Protein AF-A0A087U0T1-F1 (afdb_monomer_lite)

Radius of gyration: 22.51 Å; chains: 1; bounding box: 64×37×63 Å

InterPro domains:
  IPR026791 Dedicator of cytokinesis [PTHR45653] (2-305)
  IPR056372 Dedicator of cytokinesis, TPR repeats region [PF23554] (2-305)

pLDDT: mean 95.6, std 3.66, range [62.47, 98.75]

Structure (mmCIF, N/CA/C/O backbone):
data_AF-A0A087U0T1-F1
#
_entry.id   AF-A0A087U0T1-F1
#
loop_
_atom_site.group_PDB
_atom_site.id
_atom_site.type_symbol
_atom_site.label_atom_id
_atom_site.label_alt_id
_atom_site.label_comp_id
_atom_site.label_asym_id
_atom_site.label_entity_id
_atom_site.label_seq_id
_atom_site.pdbx_PDB_ins_code
_atom_site.Cartn_x
_atom_site.Cartn_y
_atom_site.Cartn_z
_atom_site.occupancy
_atom_site.B_iso_or_equiv
_atom_site.auth_seq_id
_atom_site.auth_comp_id
_atom_site.auth_asym_id
_atom_site.auth_atom_id
_atom_site.pdbx_PDB_model_num
ATOM 1 N N . MET A 1 1 ? -30.220 -13.286 27.457 1.00 75.94 1 MET A N 1
ATOM 2 C CA . MET A 1 1 ? -30.453 -12.078 28.286 1.00 75.94 1 MET A CA 1
ATOM 3 C C . MET A 1 1 ? -29.172 -11.260 28.409 1.00 75.94 1 MET A C 1
ATOM 5 O O . MET A 1 1 ? -29.189 -10.125 27.967 1.00 75.94 1 MET A O 1
ATOM 9 N N . PHE A 1 2 ? -28.065 -11.843 28.894 1.00 86.56 2 PHE A N 1
ATOM 10 C CA . PHE A 1 2 ? -26.773 -11.149 29.022 1.00 86.56 2 PHE A CA 1
ATOM 11 C C . PHE A 1 2 ? -26.236 -10.562 27.704 1.00 86.56 2 PHE A C 1
ATOM 13 O O . PHE A 1 2 ? -25.964 -9.370 27.644 1.00 86.56 2 PHE A O 1
ATOM 20 N N . GLU A 1 3 ? -26.163 -11.360 26.636 1.00 86.81 3 GLU A N 1
ATOM 21 C CA . GLU A 1 3 ? -25.673 -10.913 25.319 1.00 86.81 3 GLU A CA 1
ATOM 22 C C . GLU A 1 3 ? -26.476 -9.727 24.755 1.00 86.81 3 GLU A C 1
ATOM 24 O O . GLU A 1 3 ? -25.904 -8.749 24.283 1.00 86.81 3 GLU A O 1
ATOM 29 N N . LEU A 1 4 ? -27.807 -9.758 24.890 1.00 89.88 4 LEU A N 1
ATOM 30 C CA . LEU A 1 4 ? -28.679 -8.657 24.471 1.00 89.88 4 LEU A CA 1
ATOM 31 C C . LEU A 1 4 ? -28.419 -7.382 25.287 1.00 89.88 4 LEU A C 1
ATOM 33 O O . LEU A 1 4 ? -28.361 -6.293 24.721 1.00 89.88 4 LEU A O 1
ATOM 37 N N . SER A 1 5 ? -28.245 -7.507 26.605 1.00 92.81 5 SER A N 1
ATOM 38 C CA . SER A 1 5 ? -27.901 -6.372 27.469 1.00 92.81 5 SER A CA 1
ATOM 39 C C . SER A 1 5 ? -26.519 -5.803 27.140 1.00 92.81 5 SER A C 1
ATOM 41 O O . SER A 1 5 ? -26.356 -4.585 27.108 1.00 92.81 5 SER A O 1
ATOM 43 N N . LEU A 1 6 ? -25.541 -6.661 26.834 1.00 93.31 6 LEU A N 1
ATOM 44 C CA . LEU A 1 6 ? -24.214 -6.241 26.388 1.00 93.31 6 LEU A CA 1
ATOM 45 C C . LEU A 1 6 ? -24.297 -5.496 25.052 1.00 93.31 6 LEU A C 1
ATOM 47 O O . LEU A 1 6 ? -23.757 -4.400 24.935 1.00 93.31 6 LEU A O 1
ATOM 51 N N . LYS A 1 7 ? -25.051 -6.019 24.080 1.00 93.50 7 LYS A N 1
ATOM 52 C CA . LYS A 1 7 ? -25.313 -5.343 22.802 1.00 93.50 7 LYS A CA 1
ATOM 53 C C . LYS A 1 7 ? -25.912 -3.946 23.000 1.00 93.50 7 LYS A C 1
ATOM 55 O O . LYS A 1 7 ? -25.447 -2.977 22.407 1.00 93.50 7 LYS A O 1
ATOM 60 N N . GLN A 1 8 ? -26.922 -3.820 23.861 1.00 94.75 8 GLN A N 1
ATOM 61 C CA . GLN A 1 8 ? -27.557 -2.533 24.176 1.00 94.75 8 GLN A CA 1
ATOM 62 C C . GLN A 1 8 ? -26.587 -1.544 24.837 1.00 94.75 8 GLN A C 1
ATOM 64 O O . GLN A 1 8 ? -26.601 -0.354 24.514 1.00 94.75 8 GLN A O 1
ATOM 69 N N . LEU A 1 9 ? -25.723 -2.030 25.731 1.00 95.25 9 LEU A N 1
ATOM 70 C CA . LEU A 1 9 ? -24.662 -1.228 26.337 1.00 95.25 9 LEU A CA 1
ATOM 71 C C . LEU A 1 9 ? -23.672 -0.733 25.275 1.00 95.25 9 LEU A C 1
ATOM 73 O O . LEU A 1 9 ? -23.369 0.456 25.230 1.00 95.25 9 LEU A O 1
ATOM 77 N N . LEU A 1 10 ? -23.213 -1.621 24.393 1.00 96.31 10 LEU A N 1
ATOM 78 C CA . LEU A 1 10 ? -22.288 -1.290 23.312 1.00 96.31 10 LEU A CA 1
ATOM 79 C C . LEU A 1 10 ? -22.862 -0.240 22.349 1.00 96.31 10 LEU A C 1
ATOM 81 O O . LEU A 1 10 ? -22.167 0.716 22.001 1.00 96.31 10 LEU A O 1
ATOM 85 N N . HIS A 1 11 ? -24.139 -0.350 21.977 1.00 96.25 11 HIS A N 1
ATOM 86 C CA . HIS A 1 11 ? -24.805 0.677 21.170 1.00 96.25 11 HIS A CA 1
ATOM 87 C C . HIS A 1 11 ? -24.954 2.006 21.918 1.00 96.25 11 HIS A C 1
ATOM 89 O O . HIS A 1 11 ? -24.800 3.066 21.318 1.00 96.25 11 HIS A O 1
ATOM 95 N N . SER A 1 12 ? -25.194 1.974 23.230 1.00 96.56 12 SER A N 1
ATOM 96 C CA . SER A 1 12 ? -25.293 3.187 24.051 1.00 96.56 12 SER A CA 1
ATOM 97 C C . SER A 1 12 ? -23.941 3.906 24.168 1.00 96.56 12 SER A C 1
ATOM 99 O O . SER A 1 12 ? -23.877 5.129 24.051 1.00 96.56 12 SER A O 1
ATOM 101 N N . ILE A 1 13 ? -22.844 3.154 24.323 1.00 95.94 13 ILE A N 1
ATOM 102 C CA . ILE A 1 13 ? -21.470 3.683 24.267 1.00 95.94 13 ILE A CA 1
ATOM 103 C C . ILE A 1 13 ? -21.192 4.285 22.884 1.00 95.94 13 ILE A C 1
ATOM 105 O O . ILE A 1 13 ? -20.678 5.395 22.783 1.00 95.94 13 ILE A O 1
ATOM 109 N N . THR A 1 14 ? -21.581 3.582 21.822 1.00 96.56 14 THR A N 1
ATOM 110 C CA . THR A 1 14 ? -21.408 4.028 20.433 1.00 96.56 14 THR A CA 1
ATOM 111 C C . THR A 1 14 ? -22.180 5.317 20.138 1.00 96.56 14 THR A C 1
ATOM 113 O O . THR A 1 14 ? -21.649 6.214 19.485 1.00 96.56 14 THR A O 1
ATOM 116 N N . ALA A 1 15 ? -23.400 5.455 20.663 1.00 96.62 15 ALA A N 1
ATOM 117 C CA . ALA A 1 15 ? -24.193 6.677 20.557 1.00 96.62 15 ALA A CA 1
ATOM 118 C C . ALA A 1 15 ? -23.557 7.845 21.328 1.00 96.62 15 ALA A C 1
ATOM 120 O O . ALA A 1 15 ? -23.554 8.973 20.843 1.00 96.62 15 ALA A O 1
ATOM 121 N N . MET A 1 16 ? -22.954 7.578 22.492 1.00 96.62 16 MET A N 1
ATOM 122 C CA . MET A 1 16 ? -22.236 8.591 23.276 1.00 96.62 16 MET A CA 1
ATOM 123 C C . MET A 1 16 ? -21.041 9.188 22.512 1.00 96.62 16 MET A C 1
ATOM 125 O O . MET A 1 16 ? -20.711 10.362 22.702 1.00 96.62 16 MET A O 1
ATOM 129 N N . MET A 1 17 ? -20.433 8.435 21.591 1.00 97.31 17 MET A N 1
ATOM 130 C CA . MET A 1 17 ? -19.332 8.944 20.767 1.00 97.31 17 MET A CA 1
ATOM 131 C C . MET A 1 17 ? -19.743 10.078 19.818 1.00 97.31 17 MET A C 1
ATOM 133 O O . MET A 1 17 ? -18.864 10.834 19.425 1.00 97.31 17 MET A O 1
ATOM 137 N N . LEU A 1 18 ? -21.036 10.234 19.496 1.00 95.88 18 LEU A N 1
ATOM 138 C CA . LEU A 1 18 ? -21.540 11.291 18.602 1.00 95.88 18 LEU A CA 1
ATOM 139 C C . LEU A 1 18 ? -21.529 12.688 19.231 1.00 95.88 18 LEU A C 1
ATOM 141 O O . LEU A 1 18 ? -21.579 13.682 18.509 1.00 95.88 18 LEU A O 1
ATOM 145 N N . TYR A 1 19 ? -21.513 12.782 20.563 1.00 93.88 19 TYR A N 1
ATOM 146 C CA . TYR A 1 19 ? -21.600 14.074 21.236 1.00 93.88 19 TYR A CA 1
ATOM 147 C C . TYR A 1 19 ? -20.333 14.911 21.024 1.00 93.88 19 TYR A C 1
ATOM 149 O O . TYR A 1 19 ? -19.206 14.429 21.137 1.00 93.88 19 TYR A O 1
ATOM 157 N N . ASP A 1 20 ? -20.523 16.201 20.773 1.00 92.50 20 ASP A N 1
ATOM 158 C CA . ASP A 1 20 ? -19.469 17.203 20.603 1.00 92.50 20 ASP A CA 1
ATOM 159 C C . ASP A 1 20 ? -19.239 18.049 21.868 1.00 92.50 20 ASP A C 1
ATOM 161 O O . ASP A 1 20 ? -18.308 18.852 21.926 1.00 92.50 20 ASP A O 1
ATOM 165 N N . THR A 1 21 ? -20.034 17.828 22.917 1.00 91.88 21 THR A N 1
ATOM 166 C CA . THR A 1 21 ? -19.983 18.593 24.167 1.00 91.88 21 THR A CA 1
ATOM 167 C C . THR A 1 21 ? -18.721 18.295 24.981 1.00 91.88 21 THR A C 1
ATOM 169 O O . THR A 1 21 ? -18.276 17.150 25.083 1.00 91.88 21 THR A O 1
ATOM 172 N N . ASP A 1 22 ? -18.154 19.292 25.662 1.00 90.75 22 ASP A N 1
ATOM 173 C CA . ASP A 1 22 ? -16.956 19.097 26.502 1.00 90.75 22 ASP A CA 1
ATOM 174 C C . ASP A 1 22 ? -17.181 18.125 27.668 1.00 90.75 22 ASP A C 1
ATOM 176 O O . ASP A 1 22 ? -16.264 17.412 28.077 1.00 90.75 22 ASP A O 1
ATOM 180 N N . SER A 1 23 ? -18.424 18.011 28.147 1.00 92.62 23 SER A N 1
ATOM 181 C CA . SER A 1 23 ? -18.813 17.060 29.194 1.00 92.62 23 SER A CA 1
ATOM 182 C C . SER A 1 23 ? -18.545 15.598 28.824 1.00 92.62 23 SER A C 1
ATOM 184 O O . SER A 1 23 ? -18.339 14.771 29.712 1.00 92.62 23 SER A O 1
ATOM 186 N N . THR A 1 24 ? -18.522 15.269 27.529 1.00 93.44 24 THR A N 1
ATOM 187 C CA . THR A 1 24 ? -18.302 13.899 27.042 1.00 93.44 24 THR A CA 1
ATOM 188 C C . THR A 1 24 ? -16.839 13.622 26.688 1.00 93.44 24 THR A C 1
ATOM 190 O O . THR A 1 24 ? -16.461 12.464 26.528 1.00 93.44 24 THR A O 1
ATOM 193 N N . LEU A 1 25 ? -15.976 14.645 26.637 1.00 95.06 25 LEU A N 1
ATOM 194 C CA . LEU A 1 25 ? -14.604 14.526 26.126 1.00 95.06 25 LEU A CA 1
ATOM 195 C C . LEU A 1 25 ? -13.774 13.484 26.888 1.00 95.06 25 LEU A C 1
ATOM 197 O O . LEU A 1 25 ? -13.119 12.633 26.283 1.00 95.06 25 LEU A O 1
ATOM 201 N N . LEU A 1 26 ? -13.824 13.526 28.224 1.00 96.31 26 LEU A N 1
ATOM 202 C CA . LEU A 1 26 ? -13.058 12.616 29.079 1.00 96.31 26 LEU A CA 1
ATOM 203 C C . LEU A 1 26 ? -13.538 11.167 28.953 1.00 96.31 26 LEU A C 1
ATOM 205 O O . LEU A 1 26 ? -12.714 10.256 28.874 1.00 96.31 26 LEU A O 1
ATOM 209 N N . VAL A 1 27 ? -14.856 10.946 28.907 1.00 95.88 27 VAL A N 1
ATOM 210 C CA . VAL A 1 27 ? -15.426 9.594 28.813 1.00 95.88 27 VAL A CA 1
ATOM 211 C C . VAL A 1 27 ? -15.255 9.000 27.412 1.00 95.88 27 VAL A C 1
ATOM 213 O O . VAL A 1 27 ? -14.930 7.821 27.302 1.00 95.88 27 VAL A O 1
ATOM 216 N N . GLN A 1 28 ? -15.350 9.808 26.351 1.00 97.75 28 GLN A N 1
ATOM 217 C CA . GLN A 1 28 ? -15.020 9.400 24.980 1.00 97.75 28 GLN A CA 1
ATOM 218 C C . GLN A 1 28 ? -13.544 9.004 24.865 1.00 97.75 28 GLN A C 1
ATOM 220 O O . GLN A 1 28 ? -13.220 7.937 24.344 1.00 97.75 28 GLN A O 1
ATOM 225 N N . GLY A 1 29 ? -12.640 9.828 25.410 1.00 97.62 29 GLY A N 1
ATOM 226 C CA . GLY A 1 29 ? -11.209 9.529 25.439 1.00 97.62 29 GLY A CA 1
ATOM 227 C C . GLY A 1 29 ? -10.886 8.256 26.228 1.00 97.62 29 GLY A C 1
ATOM 228 O O . GLY A 1 29 ? -10.088 7.436 25.774 1.00 97.62 29 GLY A O 1
ATOM 229 N N . ALA A 1 30 ? -11.532 8.053 27.380 1.00 97.25 30 ALA A N 1
ATOM 230 C CA . ALA A 1 30 ? -11.392 6.831 28.169 1.00 97.25 30 ALA A CA 1
ATOM 231 C C . ALA A 1 30 ? -11.933 5.603 27.422 1.00 97.25 30 ALA A C 1
ATOM 233 O O . ALA A 1 30 ? -11.282 4.561 27.422 1.00 97.25 30 ALA A O 1
ATOM 234 N N . CYS A 1 31 ? -13.077 5.731 26.747 1.00 97.81 31 CYS A N 1
ATOM 235 C CA . CYS A 1 31 ? -13.646 4.665 25.931 1.00 97.81 31 CYS A CA 1
ATOM 236 C C . CYS A 1 31 ? -12.666 4.230 24.834 1.00 97.81 31 CYS A C 1
ATOM 238 O O . CYS A 1 31 ? -12.278 3.065 24.801 1.00 97.81 31 CYS A O 1
ATOM 240 N N . LEU A 1 32 ? -12.174 5.168 24.018 1.00 98.00 32 LEU A N 1
ATOM 241 C CA . LEU A 1 32 ? -11.199 4.879 22.957 1.00 98.00 32 LEU A CA 1
ATOM 242 C C . LEU A 1 32 ? -9.919 4.236 23.500 1.00 98.00 32 LEU A C 1
ATOM 244 O O . LEU A 1 32 ? -9.369 3.333 22.879 1.00 98.00 32 LEU A O 1
ATOM 248 N N . LYS A 1 33 ? -9.449 4.683 24.668 1.00 97.56 33 LYS A N 1
ATOM 249 C CA . LYS A 1 33 ? -8.230 4.155 25.279 1.00 97.56 33 LYS A CA 1
ATOM 250 C C . LYS A 1 33 ? -8.407 2.740 25.826 1.00 97.56 33 LYS A C 1
ATOM 252 O O . LYS A 1 33 ? -7.497 1.938 25.687 1.00 97.56 33 LYS A O 1
ATOM 257 N N . TYR A 1 34 ? -9.512 2.442 26.505 1.00 97.12 34 TYR A N 1
ATOM 258 C CA . TYR A 1 34 ? -9.630 1.205 27.286 1.00 97.12 34 TYR A CA 1
ATOM 259 C C . TYR A 1 34 ? -10.454 0.113 26.604 1.00 97.12 34 TYR A C 1
ATOM 261 O O . TYR A 1 34 ? -10.244 -1.061 26.899 1.00 97.12 34 TYR A O 1
ATOM 269 N N . PHE A 1 35 ? -11.343 0.460 25.669 1.00 96.38 35 PHE A N 1
ATOM 270 C CA . PHE A 1 35 ? -12.186 -0.524 24.989 1.00 96.38 35 PHE A CA 1
ATOM 271 C C . PHE A 1 35 ? -11.388 -1.631 24.277 1.00 96.38 35 PHE A C 1
ATOM 273 O O . PHE A 1 35 ? -11.753 -2.797 24.446 1.00 96.38 35 PHE A O 1
ATOM 280 N N . PRO A 1 36 ? -10.282 -1.347 23.550 1.00 97.00 36 PRO A N 1
ATOM 281 C CA . PRO A 1 36 ? -9.521 -2.399 22.872 1.00 97.00 36 PRO A CA 1
ATOM 282 C C . PRO A 1 36 ? -9.029 -3.517 23.804 1.00 97.00 36 PRO A C 1
ATOM 284 O O . PRO A 1 36 ? -8.952 -4.675 23.396 1.00 97.00 36 PRO A O 1
ATOM 287 N N . TYR A 1 37 ? -8.755 -3.196 25.071 1.00 96.69 37 TYR A N 1
ATOM 288 C CA . TYR A 1 37 ? -8.270 -4.151 26.070 1.00 96.69 37 TYR A CA 1
ATOM 289 C C . TYR A 1 37 ? -9.368 -5.082 26.597 1.00 96.69 37 TYR A C 1
ATOM 291 O O . TYR A 1 37 ? -9.048 -6.156 27.092 1.00 96.69 37 TYR A O 1
ATOM 299 N N . ALA A 1 38 ? -10.643 -4.710 26.449 1.00 96.38 38 ALA A N 1
ATOM 300 C CA . ALA A 1 38 ? -11.785 -5.547 26.820 1.00 96.38 38 ALA A CA 1
ATOM 301 C C . ALA A 1 38 ? -12.190 -6.539 25.712 1.00 96.38 38 ALA A C 1
ATOM 303 O O . ALA A 1 38 ? -12.987 -7.442 25.953 1.00 96.38 38 ALA A O 1
ATOM 304 N N . ILE A 1 39 ? -11.656 -6.394 24.492 1.00 97.31 39 ILE A N 1
ATOM 305 C CA . ILE A 1 39 ? -12.021 -7.229 23.335 1.00 97.31 39 ILE A CA 1
ATOM 306 C C . ILE A 1 39 ? -11.878 -8.735 23.606 1.00 97.31 39 ILE A C 1
ATOM 308 O O . ILE A 1 39 ? -12.805 -9.461 23.248 1.00 97.31 39 ILE A O 1
ATOM 312 N N . PRO A 1 40 ? -10.783 -9.243 24.212 1.00 96.50 40 PRO A N 1
ATOM 313 C CA . PRO A 1 40 ? -10.652 -10.676 24.477 1.00 96.50 40 PRO A CA 1
ATOM 314 C C . PRO A 1 40 ? -11.784 -11.225 25.352 1.00 96.50 40 PRO A C 1
ATOM 316 O O . PRO A 1 40 ? -12.312 -12.297 25.063 1.00 96.50 40 PRO A O 1
ATOM 319 N N . ASP A 1 41 ? -12.192 -10.466 26.371 1.00 95.25 41 ASP A N 1
ATOM 320 C CA . ASP A 1 41 ? -13.272 -10.854 27.276 1.00 95.25 41 ASP A CA 1
ATOM 321 C C . ASP A 1 41 ? -14.631 -10.772 26.578 1.00 95.25 41 ASP A C 1
ATOM 323 O O . ASP A 1 41 ? -15.439 -11.692 26.686 1.00 95.25 41 ASP A O 1
ATOM 327 N N . VAL A 1 42 ? -14.877 -9.718 25.793 1.00 95.56 42 VAL A N 1
ATOM 328 C CA . VAL A 1 42 ? -16.122 -9.572 25.020 1.00 95.56 42 VAL A CA 1
ATOM 329 C C . VAL A 1 42 ? -16.270 -10.707 24.004 1.00 95.56 42 VAL A C 1
ATOM 331 O O . VAL A 1 42 ? -17.348 -11.281 23.885 1.00 95.56 42 VAL A O 1
ATOM 334 N N . LEU A 1 43 ? -15.185 -11.105 23.336 1.00 95.75 43 LEU A N 1
ATOM 335 C CA . LEU A 1 43 ? -15.180 -12.215 22.376 1.00 95.75 43 LEU A CA 1
ATOM 336 C C . LEU A 1 43 ? -15.494 -13.583 22.994 1.00 95.75 43 LEU A C 1
ATOM 338 O O . LEU A 1 43 ? -15.833 -14.509 22.263 1.00 95.75 43 LEU A O 1
ATOM 342 N N . SER A 1 44 ? -15.403 -13.732 24.319 1.00 94.31 44 SER A N 1
ATOM 343 C CA . SER A 1 44 ? -15.801 -14.978 24.988 1.00 94.31 44 SER A CA 1
ATOM 344 C C . SER A 1 44 ? -17.321 -15.194 25.009 1.00 94.31 44 SER A C 1
ATOM 346 O O . SER A 1 44 ? -17.783 -16.314 25.226 1.00 94.31 44 SER A O 1
ATOM 348 N N . VAL A 1 45 ? -18.097 -14.129 24.784 1.00 94.06 45 VAL A N 1
ATOM 349 C CA . VAL A 1 45 ? -19.557 -14.086 24.981 1.00 94.06 45 VAL A CA 1
ATOM 350 C C . VAL A 1 45 ? -20.304 -13.323 23.882 1.00 94.06 45 VAL A C 1
ATOM 352 O O . VAL A 1 45 ? -21.519 -13.165 23.981 1.00 94.06 45 VAL A O 1
ATOM 355 N N . PHE A 1 46 ? -19.602 -12.821 22.864 1.00 93.88 46 PHE A N 1
ATOM 356 C CA . PHE A 1 46 ? -20.161 -11.972 21.815 1.00 93.88 46 PHE A CA 1
ATOM 357 C C . PHE A 1 46 ? -19.508 -12.265 20.462 1.00 93.88 46 PHE A C 1
ATOM 359 O O . PHE A 1 46 ? -18.301 -12.505 20.384 1.00 93.88 46 PHE A O 1
ATOM 366 N N . ASP A 1 47 ? -20.295 -12.215 19.387 1.00 96.00 47 ASP A N 1
ATOM 367 C CA . ASP A 1 47 ? -19.802 -12.479 18.037 1.00 96.00 47 ASP A CA 1
ATOM 368 C C . ASP A 1 47 ? -18.794 -11.413 17.572 1.00 96.00 47 ASP A C 1
ATOM 370 O O . ASP A 1 47 ? -19.033 -10.204 17.639 1.00 96.00 47 ASP A O 1
ATOM 374 N N . GLY A 1 48 ? -17.644 -11.861 17.062 1.00 97.31 48 GLY A N 1
ATOM 375 C CA . GLY A 1 48 ? -16.566 -10.963 16.647 1.00 97.31 48 GLY A CA 1
ATOM 376 C C . GLY A 1 48 ? -16.914 -10.108 15.428 1.00 97.31 48 GLY A C 1
ATOM 377 O O . GLY A 1 48 ? -16.460 -8.963 15.327 1.00 97.31 48 GLY A O 1
ATOM 378 N N . LYS A 1 49 ? -17.741 -10.624 14.513 1.00 97.69 49 LYS A N 1
ATOM 379 C CA . LYS A 1 49 ? -18.167 -9.887 13.320 1.00 97.69 49 LYS A CA 1
ATOM 380 C C . LYS A 1 49 ? -19.120 -8.763 13.716 1.00 97.69 49 LYS A C 1
ATOM 382 O O . LYS A 1 49 ? -18.965 -7.631 13.260 1.00 97.69 49 LYS A O 1
ATOM 387 N N . GLU A 1 50 ? -20.074 -9.046 14.593 1.00 97.44 50 GLU A N 1
ATOM 388 C CA . GLU A 1 50 ? -20.976 -8.043 15.149 1.00 97.44 50 GLU A CA 1
ATOM 389 C C . GLU A 1 50 ? -20.217 -6.986 15.962 1.00 97.44 50 GLU A C 1
ATOM 391 O O . GLU A 1 50 ? -20.399 -5.791 15.727 1.00 97.44 50 GLU A O 1
ATOM 396 N N . LEU A 1 51 ? -19.283 -7.406 16.824 1.00 98.12 51 LEU A N 1
ATOM 397 C CA . LEU A 1 51 ? -18.415 -6.486 17.564 1.00 98.12 51 LEU A CA 1
ATOM 398 C C . LEU A 1 51 ? -17.604 -5.581 16.630 1.00 98.12 51 LEU A C 1
ATOM 400 O O . LEU A 1 51 ? -17.455 -4.392 16.900 1.00 98.12 51 LEU A O 1
ATOM 404 N N . SER A 1 52 ? -17.102 -6.124 15.519 1.00 98.56 52 SER A N 1
ATOM 405 C CA . SER A 1 52 ? -16.359 -5.349 14.522 1.00 98.56 52 SER A CA 1
ATOM 406 C C . SER A 1 52 ? -17.224 -4.253 13.895 1.00 98.56 52 SER A C 1
ATOM 408 O O . SER A 1 52 ? -16.741 -3.138 13.730 1.00 98.56 52 SER A O 1
ATOM 410 N N . ASN A 1 53 ? -18.504 -4.523 13.605 1.00 98.44 53 ASN A N 1
ATOM 411 C CA . ASN A 1 53 ? -19.426 -3.497 13.098 1.00 98.44 53 ASN A CA 1
ATOM 412 C C . ASN A 1 53 ? -19.666 -2.390 14.133 1.00 98.44 53 ASN A C 1
ATOM 414 O O . ASN A 1 53 ? -19.562 -1.210 13.808 1.00 98.44 53 ASN A O 1
ATOM 418 N N . ILE A 1 54 ? -19.897 -2.764 15.394 1.00 98.06 54 ILE A N 1
ATOM 419 C CA . ILE A 1 54 ? -20.061 -1.804 16.496 1.00 98.06 54 ILE A CA 1
ATOM 420 C C . ILE A 1 54 ? -18.805 -0.935 16.650 1.00 98.06 54 ILE A C 1
ATOM 422 O O . ILE A 1 54 ? -18.905 0.275 16.812 1.00 98.06 54 ILE A O 1
ATOM 426 N N . LEU A 1 55 ? -17.611 -1.527 16.576 1.00 98.31 55 LEU A N 1
ATOM 427 C CA . LEU A 1 55 ? -16.343 -0.797 16.667 1.00 98.31 55 LEU A CA 1
ATOM 428 C C . LEU A 1 55 ? -16.135 0.182 15.506 1.00 98.31 55 LEU A C 1
ATOM 430 O O . LEU A 1 55 ? -15.603 1.274 15.718 1.00 98.31 55 LEU A O 1
ATOM 434 N N . VAL A 1 56 ? -16.562 -0.186 14.295 1.00 98.56 56 VAL A N 1
ATOM 435 C CA . VAL A 1 56 ? -16.558 0.722 13.141 1.00 98.56 56 VAL A CA 1
ATOM 436 C C . VAL A 1 56 ? -17.453 1.929 13.410 1.00 98.56 56 VAL A C 1
ATOM 438 O O . VAL A 1 56 ? -17.007 3.058 13.199 1.00 98.56 56 VAL A O 1
ATOM 441 N N . GLU A 1 57 ? -18.668 1.716 13.917 1.00 98.06 57 GLU A N 1
ATOM 442 C CA . GLU A 1 57 ? -19.588 2.800 14.285 1.00 98.06 57 GLU A CA 1
ATOM 443 C C . GLU A 1 57 ? -19.016 3.664 15.414 1.00 98.06 57 GLU A C 1
ATOM 445 O O . GLU A 1 57 ? -18.971 4.884 15.292 1.00 98.06 57 GLU A O 1
ATOM 450 N N . LEU A 1 58 ? -18.495 3.048 16.478 1.00 98.06 58 LEU A N 1
ATOM 451 C CA . LEU A 1 58 ? -17.904 3.731 17.631 1.00 98.06 58 LEU A CA 1
ATOM 452 C C . LEU A 1 58 ? -16.790 4.693 17.204 1.00 98.06 58 LEU A C 1
ATOM 454 O O . LEU A 1 58 ? -16.772 5.847 17.632 1.00 98.06 58 LEU A O 1
ATOM 458 N N . ILE A 1 59 ? -15.876 4.237 16.342 1.00 97.94 59 ILE A N 1
ATOM 459 C CA . ILE A 1 59 ? -14.757 5.053 15.851 1.00 97.94 59 ILE A CA 1
ATOM 460 C C . ILE A 1 59 ? -15.233 6.126 14.869 1.00 97.94 59 ILE A C 1
ATOM 462 O O . ILE A 1 59 ? -14.749 7.259 14.918 1.00 97.94 59 ILE A O 1
ATOM 466 N N . SER A 1 60 ? -16.170 5.786 13.984 1.00 96.56 60 SER A N 1
ATOM 467 C CA . SER A 1 60 ? -16.676 6.705 12.956 1.00 96.56 60 SER A CA 1
ATOM 468 C C . SER A 1 60 ? -17.576 7.801 13.529 1.00 96.56 60 SER A C 1
ATOM 470 O O . SER A 1 60 ? -17.649 8.883 12.954 1.00 96.56 60 SER A O 1
ATOM 472 N N . ASN A 1 61 ? -18.218 7.544 14.669 1.00 97.00 61 ASN A N 1
ATOM 473 C CA . ASN A 1 61 ? -19.088 8.494 15.355 1.00 97.00 61 ASN A CA 1
ATOM 474 C C . ASN A 1 61 ? -18.328 9.618 16.062 1.00 97.00 61 ASN A C 1
ATOM 476 O O . ASN A 1 61 ? -18.937 10.638 16.369 1.00 97.00 61 ASN A O 1
ATOM 480 N N . VAL A 1 62 ? -17.023 9.462 16.312 1.00 96.38 62 VAL A N 1
ATOM 481 C CA . VAL A 1 62 ? -16.211 10.532 16.902 1.00 96.38 62 VAL A CA 1
ATOM 482 C C . VAL A 1 62 ? -16.207 11.740 15.954 1.00 96.38 62 VAL A C 1
ATOM 484 O O . VAL A 1 62 ? -15.753 11.596 14.813 1.00 96.38 62 VAL A O 1
ATOM 487 N N . PRO A 1 63 ? -16.652 12.933 16.402 1.00 94.31 63 PRO A N 1
ATOM 488 C CA . PRO A 1 63 ? -16.700 14.123 15.566 1.00 94.31 63 PRO A CA 1
ATOM 489 C C . PRO A 1 63 ? -15.362 14.437 14.893 1.00 94.31 63 PRO A C 1
ATOM 491 O O . PRO A 1 63 ? -14.279 14.168 15.421 1.00 94.31 63 PRO A O 1
ATOM 494 N N . LYS A 1 64 ? -15.435 15.040 13.707 1.00 90.62 64 LYS A N 1
ATOM 495 C CA . LYS A 1 64 ? -14.250 15.423 12.937 1.00 90.62 64 LYS A CA 1
ATOM 496 C C . LYS A 1 64 ? -13.338 16.338 13.765 1.00 90.62 64 LYS A C 1
ATOM 498 O O . LYS A 1 64 ? -13.817 17.217 14.471 1.00 90.62 64 LYS A O 1
ATOM 503 N N . ASP A 1 65 ? -12.030 16.104 13.667 1.00 89.94 65 ASP A N 1
ATOM 504 C CA . ASP A 1 65 ? -10.969 16.844 14.367 1.00 89.94 65 ASP A CA 1
ATOM 505 C C . ASP A 1 65 ? -11.032 16.761 15.916 1.00 89.94 65 ASP A C 1
ATOM 507 O O . ASP A 1 65 ? -10.208 17.355 16.612 1.00 89.94 65 ASP A O 1
ATOM 511 N N . ARG A 1 66 ? -11.948 15.955 16.478 1.00 94.38 66 ARG A N 1
ATOM 512 C CA . ARG A 1 66 ? -12.043 15.663 17.912 1.00 94.38 66 ARG A CA 1
ATOM 513 C C . ARG A 1 66 ? -11.324 14.359 18.236 1.00 94.38 66 ARG A C 1
ATOM 515 O O . ARG A 1 66 ? -11.518 13.346 17.569 1.00 94.38 66 ARG A O 1
ATOM 522 N N . LEU A 1 67 ? -10.514 14.375 19.298 1.00 96.12 67 LEU A N 1
ATOM 523 C CA . LEU A 1 67 ? -9.811 13.190 19.812 1.00 96.12 67 LEU A CA 1
ATOM 524 C C . LEU A 1 67 ? -9.004 12.438 18.733 1.00 96.12 67 LEU A C 1
ATOM 526 O O . LEU A 1 67 ? -8.837 11.224 18.831 1.00 96.12 67 LEU A O 1
ATOM 530 N N . THR A 1 68 ? -8.493 13.138 17.709 1.00 96.38 68 THR A N 1
ATOM 531 C CA . THR A 1 68 ? -7.812 12.529 16.551 1.00 96.38 68 THR A CA 1
ATOM 532 C C . THR A 1 68 ? -6.726 11.549 16.987 1.00 96.38 68 THR A C 1
ATOM 534 O O . THR A 1 68 ? -6.735 10.391 16.572 1.00 96.38 68 THR A O 1
ATOM 537 N N . LYS A 1 69 ? -5.850 11.966 17.907 1.00 96.56 69 LYS A N 1
ATOM 538 C CA . LYS A 1 69 ? -4.777 11.116 18.428 1.00 96.56 69 LYS A CA 1
ATOM 539 C C . LYS A 1 69 ? -5.306 9.888 19.172 1.00 96.56 69 LYS A C 1
ATOM 541 O O . LYS A 1 69 ? -4.877 8.776 18.888 1.00 96.56 69 LYS A O 1
ATOM 546 N N . GLN A 1 70 ? -6.260 10.057 20.089 1.00 97.62 70 GLN A N 1
ATOM 547 C CA . GLN A 1 70 ? -6.854 8.952 20.856 1.00 97.62 70 GLN A CA 1
ATOM 548 C C . GLN A 1 70 ? -7.594 7.967 19.946 1.00 97.62 70 GLN A C 1
ATOM 550 O O . GLN A 1 70 ? -7.502 6.759 20.148 1.00 97.62 70 GLN A O 1
ATOM 555 N N . LYS A 1 71 ? -8.280 8.471 18.915 1.00 97.75 71 LYS A N 1
ATOM 556 C CA . LYS A 1 71 ? -8.940 7.657 17.895 1.00 97.75 71 LYS A CA 1
ATOM 557 C C . LYS A 1 71 ? -7.924 6.806 17.138 1.00 97.75 71 LYS A C 1
ATOM 559 O O . LYS A 1 71 ? -8.119 5.603 17.003 1.00 97.75 71 LYS A O 1
ATOM 564 N N . MET A 1 72 ? -6.817 7.401 16.702 1.00 98.25 72 MET A N 1
ATOM 565 C CA . MET A 1 72 ? -5.768 6.670 15.991 1.00 98.25 72 MET A CA 1
ATOM 566 C C . MET A 1 72 ? -5.006 5.691 16.894 1.00 98.25 72 MET A C 1
ATOM 568 O O . MET A 1 72 ? -4.617 4.620 16.437 1.00 98.25 72 MET A O 1
ATOM 572 N N . MET A 1 73 ? -4.844 5.997 18.185 1.00 98.38 73 MET A N 1
ATOM 573 C CA . MET A 1 73 ? -4.308 5.039 19.160 1.00 98.38 73 MET A CA 1
ATOM 574 C C . MET A 1 73 ? -5.250 3.843 19.347 1.00 98.38 73 MET A C 1
ATOM 576 O O . MET A 1 73 ? -4.789 2.708 19.318 1.00 98.38 73 MET A O 1
ATOM 580 N N . CYS A 1 74 ? -6.563 4.077 19.445 1.00 98.56 74 CYS A N 1
ATOM 581 C CA . CYS A 1 74 ? -7.566 3.009 19.474 1.00 98.56 74 CYS A CA 1
ATOM 582 C C . CYS A 1 74 ? -7.492 2.139 18.209 1.00 98.56 74 CYS A C 1
ATOM 584 O O . CYS A 1 74 ? -7.410 0.919 18.303 1.00 98.56 74 CYS A O 1
ATOM 586 N N . VAL A 1 75 ? -7.429 2.760 17.025 1.00 98.62 75 VAL A N 1
ATOM 587 C CA . VAL A 1 75 ? -7.235 2.062 15.742 1.00 98.62 75 VAL A CA 1
ATOM 588 C C . VAL A 1 75 ? -5.969 1.199 15.751 1.00 98.62 75 VAL A C 1
ATOM 590 O O . VAL A 1 75 ? -6.014 0.041 15.338 1.00 98.62 75 VAL A O 1
ATOM 593 N N . ASN A 1 76 ? -4.850 1.731 16.245 1.00 98.62 76 ASN A N 1
ATOM 594 C CA . ASN A 1 76 ? -3.616 0.967 16.393 1.00 98.62 76 ASN A CA 1
ATOM 595 C C . ASN A 1 76 ? -3.808 -0.242 17.323 1.00 98.62 76 ASN A C 1
ATOM 597 O O . ASN A 1 76 ? -3.385 -1.345 16.984 1.00 98.62 76 ASN A O 1
ATOM 601 N N . ASP A 1 77 ? -4.469 -0.067 18.463 1.00 98.56 77 ASP A N 1
ATOM 602 C CA . ASP A 1 77 ? -4.717 -1.156 19.411 1.00 98.56 77 ASP A CA 1
ATOM 603 C C . ASP A 1 77 ? -5.665 -2.219 18.819 1.00 98.56 77 ASP A C 1
ATOM 605 O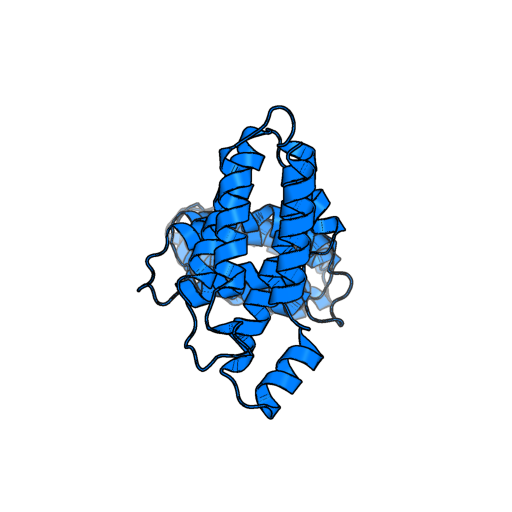 O . ASP A 1 77 ? -5.463 -3.417 19.034 1.00 98.56 77 ASP A O 1
ATOM 609 N N . LEU A 1 78 ? -6.630 -1.823 17.978 1.00 98.44 78 LEU A N 1
ATOM 610 C CA . LEU A 1 78 ? -7.478 -2.759 17.232 1.00 98.44 78 LEU A CA 1
ATOM 611 C C . LEU A 1 78 ? -6.680 -3.630 16.258 1.00 98.44 78 LEU A C 1
ATOM 613 O O . LEU A 1 78 ? -6.938 -4.833 16.201 1.00 98.44 78 LEU A O 1
ATOM 617 N N . VAL A 1 79 ? -5.695 -3.074 15.543 1.00 98.25 79 VAL A N 1
ATOM 618 C CA . VAL A 1 79 ? -4.801 -3.849 14.654 1.00 98.25 79 VAL A CA 1
ATOM 619 C C . VAL A 1 79 ? -4.047 -4.942 15.422 1.00 98.25 79 VAL A C 1
ATOM 621 O O . VAL A 1 79 ? -3.799 -6.019 14.882 1.00 98.25 79 VAL A O 1
ATOM 624 N N . HIS A 1 80 ? -3.729 -4.704 16.697 1.00 97.56 80 HIS A N 1
ATOM 625 C CA . HIS A 1 80 ? -3.028 -5.660 17.560 1.00 97.56 80 HIS A CA 1
ATOM 626 C C . HIS A 1 80 ? -3.969 -6.625 18.309 1.00 97.56 80 HIS A C 1
ATOM 628 O O . HIS A 1 80 ? -3.503 -7.548 18.986 1.00 97.56 80 HIS A O 1
ATOM 634 N N . SER A 1 81 ? -5.286 -6.441 18.194 1.00 97.25 81 SER A N 1
ATOM 635 C CA . SER A 1 81 ? -6.290 -7.220 18.922 1.00 97.25 81 SER A CA 1
ATOM 636 C C . SER A 1 81 ? -6.524 -8.619 18.331 1.00 97.25 81 SER A C 1
ATOM 638 O O . SER A 1 81 ? -6.093 -8.957 17.226 1.00 97.25 81 SER A O 1
ATOM 640 N N . ALA A 1 82 ? -7.262 -9.457 19.068 1.00 96.00 82 ALA A N 1
ATOM 641 C CA . ALA A 1 82 ? -7.686 -10.771 18.584 1.00 96.00 82 ALA A CA 1
ATOM 642 C C . ALA A 1 82 ? -8.640 -10.687 17.376 1.00 96.00 82 ALA A C 1
ATOM 644 O O . ALA A 1 82 ? -8.591 -11.567 16.519 1.00 96.00 82 ALA A O 1
ATOM 645 N N . LEU A 1 83 ? -9.440 -9.616 17.259 1.00 97.19 83 LEU A N 1
ATOM 646 C CA . LEU A 1 83 ? -10.341 -9.406 16.119 1.00 97.19 83 LEU A CA 1
ATOM 647 C C . LEU A 1 83 ? -9.570 -9.338 14.807 1.00 97.19 83 LEU A C 1
ATOM 649 O O . LEU A 1 83 ? -9.937 -9.984 13.833 1.00 97.19 83 LEU A O 1
ATOM 653 N N . PHE A 1 84 ? -8.455 -8.609 14.783 1.00 97.31 84 PHE A N 1
ATOM 654 C CA . PHE A 1 84 ? -7.697 -8.416 13.550 1.00 97.31 84 PHE A CA 1
ATOM 655 C C . PHE A 1 84 ? -6.951 -9.683 13.095 1.00 97.31 84 PHE A C 1
ATOM 657 O O . PHE A 1 84 ? -6.398 -9.733 12.001 1.00 97.31 84 PHE A O 1
ATOM 664 N N . LYS A 1 85 ? -6.959 -10.757 13.891 1.00 95.31 85 LYS A N 1
ATOM 665 C CA . LYS A 1 85 ? -6.460 -12.075 13.467 1.00 95.31 85 LYS A CA 1
ATOM 666 C C . LYS A 1 85 ? -7.522 -12.892 12.725 1.00 95.31 85 LYS A C 1
ATOM 668 O O . LYS A 1 85 ? -7.164 -13.841 12.035 1.00 95.31 85 LYS A O 1
ATOM 673 N N . ILE A 1 86 ? -8.797 -12.520 12.845 1.00 96.00 86 ILE A N 1
ATOM 674 C CA . ILE A 1 86 ? -9.943 -13.218 12.255 1.00 96.00 86 ILE A CA 1
ATOM 675 C C . ILE A 1 86 ? -10.261 -12.581 10.888 1.00 96.00 86 ILE A C 1
ATOM 677 O O . ILE A 1 86 ? -10.571 -11.385 10.848 1.00 96.00 86 ILE A O 1
ATOM 681 N N . PRO A 1 87 ? -10.198 -13.326 9.765 1.00 96.75 87 PRO A N 1
ATOM 682 C CA . PRO A 1 87 ? -10.405 -12.771 8.422 1.00 96.75 87 PRO A CA 1
ATOM 683 C C . PRO A 1 87 ? -11.721 -12.001 8.244 1.00 96.75 87 PRO A C 1
ATOM 685 O O . PRO A 1 87 ? -11.733 -10.918 7.663 1.00 96.75 87 PRO A O 1
ATOM 688 N N . GLU A 1 88 ? -12.825 -12.511 8.786 1.00 97.25 88 GLU A N 1
ATOM 689 C CA . GLU A 1 88 ? -14.154 -11.902 8.682 1.00 97.25 88 GLU A CA 1
ATOM 690 C C . GLU A 1 88 ? -14.237 -10.569 9.434 1.00 97.25 88 GLU A C 1
ATOM 692 O O . GLU A 1 88 ? -14.907 -9.640 8.985 1.00 97.25 88 GLU A O 1
ATOM 697 N N . CYS A 1 89 ? -13.535 -10.463 10.564 1.00 98.12 89 CYS A N 1
ATOM 698 C CA . CYS A 1 89 ? -13.459 -9.236 11.353 1.00 98.12 89 CYS A CA 1
ATOM 699 C C . CYS A 1 89 ? -12.544 -8.212 10.673 1.00 98.12 89 CYS A C 1
ATOM 701 O O . CYS A 1 89 ? -12.911 -7.043 10.553 1.00 98.12 89 CYS A O 1
ATOM 703 N N . ARG A 1 90 ? -11.383 -8.642 10.152 1.00 97.69 90 ARG A N 1
ATOM 704 C CA . ARG A 1 90 ? -10.504 -7.763 9.362 1.00 97.69 90 ARG A CA 1
ATOM 705 C C . ARG A 1 90 ? -11.218 -7.167 8.159 1.00 97.69 90 ARG A C 1
ATOM 707 O O . ARG A 1 90 ? -11.050 -5.981 7.911 1.00 97.69 90 ARG A O 1
ATOM 714 N N . HIS A 1 91 ? -12.029 -7.954 7.453 1.00 97.94 91 HIS A N 1
ATOM 715 C CA . HIS A 1 91 ? -12.790 -7.474 6.300 1.00 97.94 91 HIS A CA 1
ATOM 716 C C . HIS A 1 91 ? -13.699 -6.279 6.640 1.00 97.94 91 HIS A C 1
ATOM 718 O O . HIS A 1 91 ? -13.922 -5.423 5.790 1.00 97.94 91 HIS A O 1
ATOM 724 N N . ILE A 1 92 ? -14.181 -6.192 7.884 1.00 98.62 92 ILE A N 1
ATOM 725 C CA . ILE A 1 92 ? -15.006 -5.080 8.380 1.00 98.62 92 ILE A CA 1
ATOM 726 C C . ILE A 1 92 ? -14.139 -3.927 8.893 1.00 98.62 92 ILE A C 1
ATOM 728 O O . ILE A 1 92 ? -14.404 -2.763 8.603 1.00 98.62 92 ILE A O 1
ATOM 732 N N . LEU A 1 93 ? -13.096 -4.241 9.665 1.00 98.69 93 LEU A N 1
ATOM 733 C CA . LEU A 1 93 ? -12.265 -3.236 10.330 1.00 98.69 93 LEU A CA 1
ATOM 734 C C . LEU A 1 93 ? -11.332 -2.510 9.357 1.00 98.69 93 LEU A C 1
ATOM 736 O O . LEU A 1 93 ? -11.151 -1.301 9.467 1.00 98.69 93 LEU A O 1
ATOM 740 N N . LEU A 1 94 ? -10.728 -3.224 8.409 1.00 98.62 94 LEU A N 1
ATOM 741 C CA . LEU A 1 94 ? -9.675 -2.692 7.547 1.00 98.62 94 LEU A CA 1
ATOM 742 C C . LEU A 1 94 ? -10.125 -1.509 6.668 1.00 98.62 94 LEU A C 1
ATOM 744 O O . LEU A 1 94 ? -9.387 -0.519 6.644 1.00 98.62 94 LEU A O 1
ATOM 748 N N . PRO A 1 95 ? -11.309 -1.525 6.019 1.00 98.69 95 PRO A N 1
ATOM 749 C CA . PRO A 1 95 ? -11.803 -0.357 5.289 1.00 98.69 95 PRO A CA 1
ATOM 750 C C . PRO A 1 95 ? -11.960 0.875 6.189 1.00 98.69 95 PRO A C 1
ATOM 752 O O . PRO A 1 95 ? -11.543 1.975 5.823 1.00 98.69 95 PRO A O 1
ATOM 755 N N . MET A 1 96 ? -12.486 0.694 7.408 1.00 98.31 96 MET A N 1
ATOM 756 C CA . MET A 1 96 ? -12.605 1.779 8.387 1.00 98.31 96 MET A CA 1
ATOM 757 C C . MET A 1 96 ? -11.228 2.320 8.776 1.00 98.31 96 MET A C 1
ATOM 759 O O . MET A 1 96 ? -11.027 3.533 8.760 1.00 98.31 96 MET A O 1
ATOM 763 N N . ILE A 1 97 ? -10.256 1.447 9.053 1.00 98.75 97 ILE A N 1
ATOM 764 C CA . ILE A 1 97 ? -8.889 1.859 9.396 1.00 98.75 97 ILE A CA 1
ATOM 765 C C . ILE A 1 97 ? -8.272 2.677 8.256 1.00 98.75 97 ILE A C 1
ATOM 767 O O . ILE A 1 97 ? -7.713 3.748 8.500 1.00 98.75 97 ILE A O 1
ATOM 771 N N . CYS A 1 98 ? -8.422 2.225 7.008 1.00 98.62 98 CYS A N 1
ATOM 772 C CA . CYS A 1 98 ? -7.941 2.962 5.841 1.00 98.62 98 CYS A CA 1
ATOM 773 C C . CYS A 1 98 ? -8.616 4.337 5.715 1.00 98.62 98 CYS A C 1
ATOM 775 O O . CYS A 1 98 ? -7.931 5.325 5.445 1.00 98.62 98 CYS A O 1
ATOM 777 N N . ALA A 1 99 ? -9.924 4.423 5.978 1.00 97.88 99 ALA A N 1
ATOM 778 C CA . ALA A 1 99 ? -10.674 5.679 5.971 1.00 97.88 99 ALA A CA 1
ATOM 779 C C . ALA A 1 99 ? -10.224 6.665 7.067 1.00 97.88 99 ALA A C 1
ATOM 781 O O . ALA A 1 99 ? -10.331 7.874 6.868 1.00 97.88 99 ALA A O 1
ATOM 782 N N . GLN A 1 100 ? -9.685 6.181 8.194 1.00 97.69 100 GLN A N 1
ATOM 783 C CA . GLN A 1 100 ? -9.093 7.041 9.226 1.00 97.69 100 GLN A CA 1
ATOM 784 C C . GLN A 1 100 ? -7.657 7.468 8.885 1.00 97.69 100 GLN A C 1
ATOM 786 O O . GLN A 1 100 ? -7.290 8.621 9.097 1.00 97.69 100 GLN A O 1
ATOM 791 N N . VAL A 1 101 ? -6.846 6.557 8.336 1.00 98.25 101 VAL A N 1
ATOM 792 C CA . VAL A 1 101 ? -5.429 6.803 8.014 1.00 98.25 101 VAL A CA 1
ATOM 793 C C . VAL A 1 101 ? -5.261 7.738 6.813 1.00 98.25 101 VAL A C 1
ATOM 795 O O . VAL A 1 101 ? -4.455 8.667 6.865 1.00 98.25 101 VAL A O 1
ATOM 798 N N . ARG A 1 102 ? -6.012 7.511 5.726 1.00 98.12 102 ARG A N 1
ATOM 799 C CA . ARG A 1 102 ? -5.872 8.258 4.465 1.00 98.12 102 ARG A CA 1
ATOM 800 C C . ARG A 1 102 ? -5.897 9.788 4.652 1.00 98.12 102 ARG A C 1
ATOM 802 O O . ARG A 1 102 ? -4.921 10.421 4.248 1.00 98.12 102 ARG A O 1
ATOM 809 N N . PRO A 1 103 ? -6.929 10.404 5.266 1.00 97.06 103 PRO A N 1
ATOM 810 C CA . PRO A 1 103 ? -7.003 11.864 5.366 1.00 97.06 103 PRO A CA 1
ATOM 811 C C . PRO A 1 103 ? -5.888 12.468 6.230 1.00 97.06 103 PRO A C 1
ATOM 813 O O . PRO A 1 103 ? -5.515 13.621 6.028 1.00 97.06 103 PRO A O 1
ATOM 816 N N . LEU A 1 104 ? -5.348 11.713 7.189 1.00 96.94 104 LEU A N 1
ATOM 817 C CA . LEU A 1 104 ? -4.235 12.163 8.026 1.00 96.94 104 LEU A CA 1
ATOM 818 C C . LEU A 1 104 ? -2.915 12.157 7.247 1.00 96.94 104 LEU A C 1
ATOM 820 O O . LEU A 1 104 ? -2.175 13.137 7.296 1.00 96.94 104 LEU A O 1
ATOM 824 N N . LEU A 1 105 ? -2.671 11.123 6.434 1.00 97.00 105 LEU A N 1
ATOM 825 C CA . LEU A 1 105 ? -1.532 11.099 5.510 1.00 97.00 105 LEU A CA 1
ATOM 826 C C . LEU A 1 105 ? -1.593 12.243 4.486 1.00 97.00 105 LEU A C 1
ATOM 828 O O . LEU A 1 105 ? -0.584 12.911 4.260 1.00 97.00 105 LEU A O 1
ATOM 832 N N . GLU A 1 106 ? -2.771 12.514 3.915 1.00 95.75 106 GLU A N 1
ATOM 833 C CA . GLU A 1 106 ? -2.982 13.617 2.962 1.00 95.75 106 GLU A CA 1
ATOM 834 C C . GLU A 1 106 ? -2.705 14.988 3.596 1.00 95.75 106 GLU A C 1
ATOM 836 O O . GLU A 1 106 ? -2.059 15.842 2.987 1.00 95.75 106 GLU A O 1
ATOM 841 N N . LYS A 1 107 ? -3.144 15.187 4.844 1.00 94.75 107 LYS A N 1
ATOM 842 C CA . LYS A 1 107 ? -2.909 16.418 5.615 1.00 94.75 107 LYS A CA 1
ATOM 843 C C . LYS A 1 107 ? -1.515 16.506 6.242 1.00 94.75 107 LYS A C 1
ATOM 845 O O . LYS A 1 107 ? -1.176 17.557 6.780 1.00 94.75 107 LYS A O 1
ATOM 850 N N . LYS A 1 108 ? -0.718 15.434 6.179 1.00 94.06 108 LYS A N 1
ATOM 851 C CA . LYS A 1 108 ? 0.559 15.288 6.898 1.00 94.06 108 LYS A CA 1
ATOM 852 C C . LYS A 1 108 ? 0.411 15.432 8.424 1.00 94.06 108 LYS A C 1
ATOM 854 O O . LYS A 1 108 ? 1.315 15.932 9.088 1.00 94.06 108 LYS A O 1
ATOM 859 N N . ASP A 1 109 ? -0.713 14.973 8.970 1.00 94.69 109 ASP A N 1
ATOM 860 C CA . ASP A 1 109 ? -1.037 14.993 10.401 1.00 94.69 109 ASP A CA 1
ATOM 861 C C . ASP A 1 109 ? -0.892 13.591 11.016 1.00 94.69 109 ASP A C 1
ATOM 863 O O . ASP A 1 109 ? -1.160 12.596 10.346 1.00 94.69 109 ASP A O 1
ATOM 867 N N . GLU A 1 110 ? -0.422 13.496 12.265 1.00 96.00 110 GLU A N 1
ATOM 868 C CA . GLU A 1 110 ? -0.164 12.230 12.989 1.00 96.00 110 GLU A CA 1
ATOM 869 C C . GLU A 1 110 ? 0.517 11.138 12.117 1.00 96.00 110 GLU A C 1
ATOM 871 O O . GLU A 1 110 ? 0.222 9.939 12.212 1.00 96.00 110 GLU A O 1
ATOM 876 N N . MET A 1 111 ? 1.435 11.546 11.224 1.00 95.94 111 MET A N 1
ATOM 877 C CA . MET A 1 111 ? 2.016 10.665 10.199 1.00 95.94 111 MET A CA 1
ATOM 878 C C . MET A 1 111 ? 2.744 9.463 10.797 1.00 95.94 111 MET A C 1
ATOM 880 O O . MET A 1 111 ? 2.636 8.363 10.265 1.00 95.94 111 MET A O 1
ATOM 884 N N . GLU A 1 112 ? 3.467 9.650 11.902 1.00 96.75 112 GLU A N 1
ATOM 885 C CA . GLU A 1 112 ? 4.178 8.563 12.586 1.00 96.75 112 GLU A CA 1
ATOM 886 C C . GLU A 1 112 ? 3.231 7.433 12.988 1.00 96.75 112 GLU A C 1
ATOM 888 O O . GLU A 1 112 ? 3.518 6.257 12.756 1.00 96.75 112 GLU A O 1
ATOM 893 N N . LEU A 1 113 ? 2.067 7.794 13.532 1.00 97.75 113 LEU A N 1
ATOM 894 C CA . LEU A 1 113 ? 1.061 6.834 13.955 1.00 97.75 113 LEU A CA 1
ATOM 895 C C . LEU A 1 113 ? 0.400 6.162 12.747 1.00 97.75 113 LEU A C 1
ATOM 897 O O . LEU A 1 113 ? 0.227 4.946 12.748 1.00 97.75 113 LEU A O 1
ATOM 901 N N . CYS A 1 114 ? 0.117 6.914 11.681 1.00 98.38 114 CYS A N 1
ATOM 902 C CA . CYS A 1 114 ? -0.390 6.362 10.422 1.00 98.38 114 CYS A CA 1
ATOM 903 C C . CYS A 1 114 ? 0.577 5.340 9.803 1.00 98.38 114 CYS A C 1
ATOM 905 O O . CYS A 1 114 ? 0.173 4.234 9.442 1.00 98.38 114 CYS A O 1
ATOM 907 N N . ILE A 1 115 ? 1.864 5.687 9.723 1.00 97.88 115 ILE A N 1
ATOM 908 C CA . ILE A 1 115 ? 2.916 4.810 9.202 1.00 97.88 115 ILE A CA 1
ATOM 909 C C . ILE A 1 115 ? 3.029 3.549 10.057 1.00 97.88 115 ILE A C 1
ATOM 911 O O . ILE A 1 115 ? 3.136 2.450 9.508 1.00 97.88 115 ILE A O 1
ATOM 915 N N . LYS A 1 116 ? 2.985 3.696 11.387 1.00 98.00 116 LYS A N 1
ATOM 916 C CA . LYS A 1 116 ? 3.001 2.570 12.320 1.00 98.00 116 LYS A CA 1
ATOM 917 C C . LYS A 1 116 ? 1.822 1.628 12.077 1.00 98.00 116 LYS A C 1
ATOM 919 O O . LYS A 1 116 ? 2.052 0.446 11.854 1.00 98.00 116 LYS A O 1
ATOM 924 N N . ILE A 1 117 ? 0.597 2.154 12.030 1.00 98.69 117 ILE A N 1
ATOM 925 C CA . ILE A 1 117 ? -0.628 1.368 11.820 1.00 98.69 117 ILE A CA 1
ATOM 926 C C . ILE A 1 117 ? -0.540 0.555 10.528 1.00 98.69 117 ILE A C 1
ATOM 928 O O . ILE A 1 117 ? -0.719 -0.660 10.554 1.00 98.69 117 ILE A O 1
ATOM 932 N N . ILE A 1 118 ? -0.222 1.194 9.399 1.00 98.50 118 ILE A N 1
ATOM 933 C CA . ILE A 1 118 ? -0.132 0.478 8.122 1.00 98.50 118 ILE A CA 1
ATOM 934 C C . ILE A 1 118 ? 1.020 -0.526 8.135 1.00 98.50 118 ILE A C 1
ATOM 936 O O . ILE A 1 118 ? 0.855 -1.641 7.649 1.00 98.50 118 ILE A O 1
ATOM 940 N N . SER A 1 119 ? 2.172 -0.180 8.713 1.00 97.38 119 SER A N 1
ATOM 941 C CA . SER A 1 119 ? 3.303 -1.110 8.819 1.00 97.38 119 SER A CA 1
ATOM 942 C C . SER A 1 119 ? 2.939 -2.353 9.634 1.00 97.38 119 SER A C 1
ATOM 944 O O . S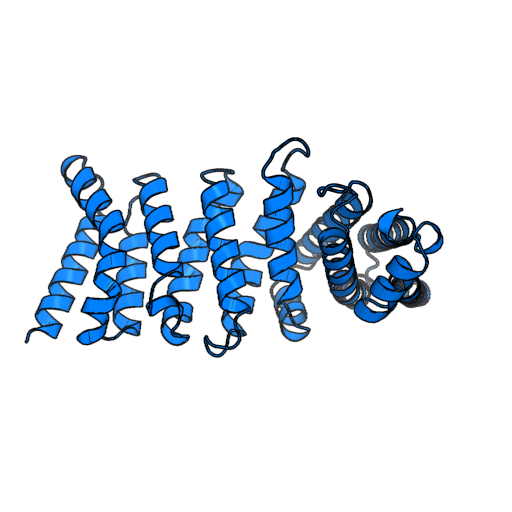ER A 1 119 ? 3.202 -3.467 9.180 1.00 97.38 119 SER A O 1
ATOM 946 N N . ASP A 1 120 ? 2.274 -2.180 10.778 1.00 98.12 120 ASP A N 1
ATOM 947 C CA . ASP A 1 120 ? 1.835 -3.271 11.654 1.00 98.12 120 ASP A CA 1
ATOM 948 C C . ASP A 1 120 ? 0.753 -4.137 10.970 1.00 98.12 120 ASP A C 1
ATOM 950 O O . ASP A 1 120 ? 0.797 -5.372 11.055 1.00 98.12 120 ASP A O 1
ATOM 954 N N . ILE A 1 121 ? -0.146 -3.527 10.180 1.00 98.50 121 ILE A N 1
ATOM 955 C CA . ILE A 1 121 ? -1.078 -4.257 9.304 1.00 98.50 121 ILE A CA 1
ATOM 956 C C . ILE A 1 121 ? -0.304 -5.081 8.273 1.00 98.50 121 ILE A C 1
ATOM 958 O O . ILE A 1 121 ? -0.534 -6.283 8.163 1.00 98.50 121 ILE A O 1
ATOM 962 N N . MET A 1 122 ? 0.638 -4.485 7.536 1.00 97.69 122 MET A N 1
ATOM 963 C CA . MET A 1 122 ? 1.390 -5.204 6.503 1.00 97.69 122 MET A CA 1
ATOM 964 C C . MET A 1 122 ? 2.204 -6.367 7.086 1.00 97.69 122 MET A C 1
ATOM 966 O O . MET A 1 122 ? 2.308 -7.413 6.445 1.00 97.69 122 MET A O 1
ATOM 970 N N . VAL A 1 123 ? 2.780 -6.205 8.283 1.00 96.06 123 VAL A N 1
ATOM 971 C CA . VAL A 1 123 ? 3.480 -7.282 9.006 1.00 96.06 123 VAL A CA 1
ATOM 972 C C . VAL A 1 123 ? 2.510 -8.404 9.363 1.00 96.06 123 VAL A C 1
ATOM 974 O O . VAL A 1 123 ? 2.817 -9.576 9.138 1.00 96.06 123 VAL A O 1
ATOM 977 N N . THR A 1 124 ? 1.324 -8.052 9.859 1.00 96.75 124 THR A N 1
ATOM 978 C CA . THR A 1 124 ? 0.265 -9.012 10.180 1.00 96.75 124 THR A CA 1
ATOM 979 C C . THR A 1 124 ? -0.183 -9.777 8.934 1.00 96.75 124 THR A C 1
ATOM 981 O O . THR A 1 124 ? -0.193 -11.004 8.955 1.00 96.75 124 THR A O 1
ATOM 984 N N . LEU A 1 125 ? -0.440 -9.084 7.820 1.00 96.75 125 LEU A N 1
ATOM 985 C CA . LEU A 1 125 ? -0.860 -9.680 6.544 1.00 96.75 125 LEU A CA 1
ATOM 986 C C . LEU A 1 125 ? 0.203 -10.557 5.873 1.00 96.75 125 LEU A C 1
ATOM 988 O O . LEU A 1 125 ? -0.128 -11.480 5.126 1.00 96.75 125 LEU A O 1
ATOM 992 N N . TYR A 1 126 ? 1.478 -10.318 6.173 1.00 94.00 126 TYR A N 1
ATOM 993 C CA . TYR A 1 126 ? 2.570 -11.157 5.691 1.00 94.00 126 TYR A CA 1
ATOM 994 C C . TYR A 1 126 ? 2.692 -12.483 6.467 1.00 94.00 126 TYR A C 1
ATOM 996 O O . TYR A 1 126 ? 3.352 -13.422 6.006 1.00 94.00 126 TYR A O 1
ATOM 1004 N N . ASN A 1 127 ? 2.074 -12.586 7.648 1.00 92.06 127 ASN A N 1
ATOM 1005 C CA . ASN A 1 127 ? 2.115 -13.791 8.464 1.00 92.06 127 ASN A CA 1
ATOM 1006 C C . ASN A 1 127 ? 1.219 -14.891 7.868 1.00 92.06 127 ASN A C 1
ATOM 1008 O O . ASN A 1 127 ? 0.023 -14.713 7.672 1.00 92.06 127 ASN A O 1
ATOM 1012 N N . ARG A 1 128 ? 1.781 -16.083 7.639 1.00 82.56 128 ARG A N 1
ATOM 1013 C CA . ARG A 1 128 ? 1.037 -17.223 7.074 1.00 82.56 128 ARG A CA 1
ATOM 1014 C C . ARG A 1 128 ? -0.017 -17.811 8.023 1.00 82.56 128 ARG A C 1
ATOM 1016 O O . ARG A 1 128 ? -0.853 -18.585 7.575 1.00 82.56 128 ARG A O 1
ATOM 1023 N N . GLY A 1 129 ? 0.028 -17.478 9.315 1.00 89.25 129 GLY A N 1
ATOM 1024 C CA . GLY A 1 129 ? -0.854 -18.043 10.342 1.00 89.25 129 GLY A CA 1
ATOM 1025 C C . GLY A 1 129 ? -2.204 -17.343 10.535 1.00 89.25 129 GLY A C 1
ATOM 1026 O O . GLY A 1 129 ? -2.970 -17.777 11.385 1.00 89.25 129 GLY A O 1
ATOM 1027 N N . ILE A 1 130 ? -2.503 -16.269 9.797 1.00 91.31 130 ILE A N 1
ATOM 1028 C CA . ILE A 1 130 ? -3.675 -15.400 10.049 1.00 91.31 130 ILE A CA 1
ATOM 1029 C C . ILE A 1 130 ? -4.804 -15.546 9.007 1.00 91.31 130 ILE A C 1
ATOM 1031 O O . ILE A 1 130 ? -5.633 -14.651 8.820 1.00 91.31 130 ILE A O 1
ATOM 1035 N N . GLY A 1 131 ? -4.823 -16.679 8.303 1.00 92.50 131 GLY A N 1
ATOM 1036 C CA . GLY A 1 131 ? -5.815 -16.982 7.272 1.00 92.50 131 GLY A CA 1
ATOM 1037 C C . GLY A 1 131 ? -5.542 -16.298 5.929 1.00 92.50 131 GLY A C 1
ATOM 1038 O O . GLY A 1 131 ? -4.430 -15.857 5.644 1.00 92.50 131 GLY A O 1
ATOM 1039 N N . ALA A 1 132 ? -6.561 -16.255 5.067 1.00 94.06 132 ALA A N 1
ATOM 1040 C CA . ALA A 1 132 ? -6.458 -15.639 3.747 1.00 94.06 132 ALA A CA 1
ATOM 1041 C C . ALA A 1 132 ? -6.314 -14.116 3.868 1.00 94.06 132 ALA A C 1
ATOM 1043 O O . ALA A 1 132 ? -7.091 -13.497 4.586 1.00 94.06 132 ALA A O 1
ATOM 1044 N N . THR A 1 133 ? -5.350 -13.529 3.151 1.00 96.75 133 THR A N 1
ATOM 1045 C CA . THR A 1 133 ? -5.045 -12.082 3.190 1.00 96.75 133 THR A CA 1
ATOM 1046 C C . THR A 1 133 ? -5.247 -11.371 1.852 1.00 96.75 133 THR A C 1
ATOM 1048 O O . THR A 1 133 ? -4.972 -10.185 1.704 1.00 96.75 133 THR A O 1
ATOM 1051 N N . HIS A 1 134 ? -5.717 -12.101 0.841 1.00 96.12 134 HIS A N 1
ATOM 1052 C CA . HIS A 1 134 ? -5.810 -11.621 -0.536 1.00 96.12 134 HIS A CA 1
ATOM 1053 C C . HIS A 1 134 ? -6.706 -10.377 -0.678 1.00 96.12 134 HIS A C 1
ATOM 1055 O O . HIS A 1 134 ? -6.299 -9.363 -1.243 1.00 96.12 134 HIS A O 1
ATOM 1061 N N . ASN A 1 135 ? -7.906 -10.422 -0.098 1.00 97.25 135 ASN A N 1
ATOM 1062 C CA . ASN A 1 135 ? -8.835 -9.294 -0.150 1.00 97.25 135 ASN A CA 1
ATOM 1063 C C . ASN A 1 135 ? -8.353 -8.116 0.708 1.00 97.25 135 ASN A C 1
ATOM 1065 O O . ASN A 1 135 ? -8.596 -6.972 0.346 1.00 97.25 135 ASN A O 1
ATOM 1069 N N . ASP A 1 136 ? -7.612 -8.371 1.789 1.00 98.19 136 ASP A N 1
ATOM 1070 C CA . ASP A 1 136 ? -7.029 -7.312 2.619 1.00 98.19 136 ASP A CA 1
ATOM 1071 C C . ASP A 1 136 ? -5.948 -6.527 1.869 1.00 98.19 136 ASP A C 1
ATOM 1073 O O . ASP A 1 136 ? -5.886 -5.303 1.953 1.00 98.19 136 ASP A O 1
ATOM 1077 N N . ILE A 1 137 ? -5.110 -7.220 1.090 1.00 98.38 137 ILE A N 1
ATOM 1078 C CA . ILE A 1 137 ? -4.127 -6.562 0.221 1.00 98.38 137 ILE A CA 1
ATOM 1079 C C . ILE A 1 137 ? -4.829 -5.749 -0.865 1.00 98.38 137 ILE A C 1
ATOM 1081 O O . ILE A 1 137 ? -4.364 -4.656 -1.183 1.00 98.38 137 ILE A O 1
ATOM 1085 N N . SER A 1 138 ? -5.943 -6.250 -1.404 1.00 98.50 138 SER A N 1
ATOM 1086 C CA . SER A 1 138 ? -6.766 -5.507 -2.364 1.00 98.50 138 SER A CA 1
ATOM 1087 C C . SER A 1 138 ? -7.325 -4.223 -1.743 1.00 98.50 138 SER A C 1
ATOM 1089 O O . SER A 1 138 ? -7.186 -3.159 -2.340 1.00 98.50 138 SER A O 1
ATOM 1091 N N . GLU A 1 139 ? -7.868 -4.304 -0.526 1.00 98.62 139 GLU A N 1
ATOM 1092 C CA . GLU A 1 139 ? -8.365 -3.150 0.230 1.00 98.62 139 GLU A CA 1
ATOM 1093 C C . GLU A 1 139 ? -7.257 -2.114 0.455 1.00 98.62 139 GLU A C 1
ATOM 1095 O O . GLU A 1 139 ? -7.406 -0.963 0.067 1.00 98.62 139 GLU A O 1
ATOM 1100 N N . LEU A 1 140 ? -6.097 -2.510 0.987 1.00 98.50 140 LEU A N 1
ATOM 1101 C CA . LEU A 1 140 ? -4.986 -1.579 1.234 1.00 98.50 140 LEU A CA 1
ATOM 1102 C C . LEU A 1 140 ? -4.468 -0.935 -0.051 1.00 98.50 140 LEU A C 1
ATOM 1104 O O . LEU A 1 140 ? -4.229 0.271 -0.112 1.00 98.50 140 LEU A O 1
ATOM 1108 N N . MET A 1 141 ? -4.277 -1.725 -1.101 1.00 97.94 141 MET A N 1
ATOM 1109 C CA . MET A 1 141 ? -3.763 -1.185 -2.349 1.00 97.94 141 MET A CA 1
ATOM 1110 C C . MET A 1 141 ? -4.750 -0.180 -2.967 1.00 97.94 141 MET A C 1
ATOM 1112 O O . MET A 1 141 ? -4.317 0.902 -3.358 1.00 97.94 141 MET A O 1
ATOM 1116 N N . LEU A 1 142 ? -6.055 -0.459 -2.977 1.00 98.19 142 LEU A N 1
ATOM 1117 C CA . LEU A 1 142 ? -7.065 0.481 -3.482 1.00 98.19 142 LEU A CA 1
ATOM 1118 C C . LEU A 1 142 ? -7.240 1.702 -2.564 1.00 98.19 142 LEU A C 1
ATOM 1120 O O . LEU A 1 142 ? -7.414 2.829 -3.040 1.00 98.19 142 LEU A O 1
ATOM 1124 N N . SER A 1 143 ? -7.159 1.495 -1.250 1.00 97.94 143 SER A N 1
ATOM 1125 C CA . SER A 1 143 ? -7.523 2.498 -0.254 1.00 97.94 143 SER A CA 1
ATOM 1126 C C . SER A 1 143 ? -6.367 3.384 0.204 1.00 97.94 143 SER A C 1
ATOM 1128 O O . SER A 1 143 ? -6.645 4.484 0.671 1.00 97.94 143 SER A O 1
ATOM 1130 N N . ILE A 1 144 ? -5.093 3.020 0.043 1.00 97.31 144 ILE A N 1
ATOM 1131 C CA . ILE A 1 144 ? -3.988 3.881 0.521 1.00 97.31 144 ILE A CA 1
ATOM 1132 C C . ILE A 1 144 ? -2.773 3.984 -0.410 1.00 97.31 144 ILE A C 1
ATOM 1134 O O . IL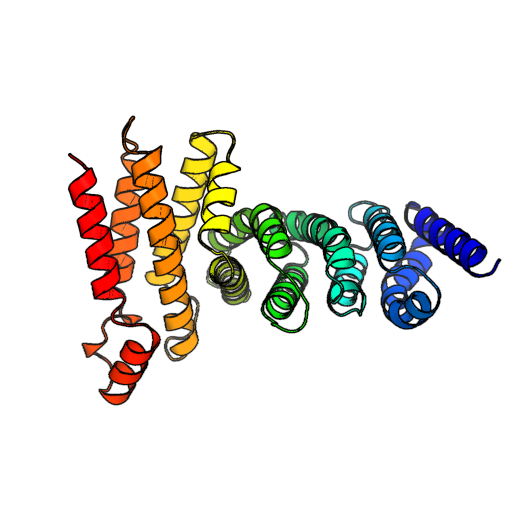E A 1 144 ? -1.975 4.901 -0.224 1.00 97.31 144 ILE A O 1
ATOM 1138 N N . LEU A 1 145 ? -2.599 3.118 -1.420 1.00 98.00 145 LEU A N 1
ATOM 1139 C CA . LEU A 1 145 ? -1.351 3.087 -2.205 1.00 98.00 145 LEU A CA 1
ATOM 1140 C C . LEU A 1 145 ? -1.033 4.425 -2.887 1.00 98.00 145 LEU A C 1
ATOM 1142 O O . LEU A 1 145 ? 0.084 4.922 -2.741 1.00 98.00 145 LEU A O 1
ATOM 1146 N N . ARG A 1 146 ? -1.998 5.030 -3.597 1.00 97.38 146 ARG A N 1
ATOM 1147 C CA . ARG A 1 146 ? -1.779 6.327 -4.264 1.00 97.38 146 ARG A CA 1
ATOM 1148 C C . ARG A 1 146 ? -1.441 7.429 -3.262 1.00 97.38 146 ARG A C 1
ATOM 1150 O O . ARG A 1 146 ? -0.489 8.167 -3.488 1.00 97.38 146 ARG A O 1
ATOM 1157 N N . THR A 1 147 ? -2.146 7.481 -2.132 1.00 97.62 147 THR A N 1
ATOM 1158 C CA . THR A 1 147 ? -1.864 8.431 -1.048 1.00 97.62 147 THR A CA 1
ATOM 1159 C C . THR A 1 147 ? -0.436 8.267 -0.528 1.00 97.62 147 THR A C 1
ATOM 1161 O O . THR A 1 147 ? 0.283 9.252 -0.411 1.00 97.62 147 THR A O 1
ATOM 1164 N N . ILE A 1 148 ? 0.027 7.033 -0.294 1.00 97.62 148 ILE A N 1
ATOM 1165 C CA . ILE A 1 148 ? 1.405 6.765 0.147 1.00 97.62 148 ILE A CA 1
ATOM 1166 C C . ILE A 1 148 ? 2.423 7.252 -0.892 1.00 97.62 148 ILE A C 1
ATOM 1168 O O . ILE A 1 148 ? 3.404 7.899 -0.530 1.00 97.62 148 ILE A O 1
ATOM 1172 N N . ILE A 1 149 ? 2.197 6.961 -2.176 1.00 96.81 149 ILE A N 1
ATOM 1173 C CA . ILE A 1 149 ? 3.072 7.402 -3.274 1.00 96.81 149 ILE A CA 1
ATOM 1174 C C . ILE A 1 149 ? 3.151 8.929 -3.299 1.00 96.81 149 ILE A C 1
ATOM 1176 O O . ILE A 1 149 ? 4.244 9.492 -3.333 1.00 96.81 149 ILE A O 1
ATOM 1180 N N . GLN A 1 150 ? 2.007 9.604 -3.203 1.00 95.25 150 GLN A N 1
ATOM 1181 C CA . GLN A 1 150 ? 1.944 11.060 -3.147 1.00 95.25 150 GLN A CA 1
ATOM 1182 C C . GLN A 1 150 ? 2.642 11.607 -1.895 1.00 95.25 150 GLN A C 1
ATOM 1184 O O . GLN A 1 150 ? 3.355 12.603 -1.999 1.00 95.25 150 GLN A O 1
ATOM 1189 N N . CYS A 1 151 ? 2.550 10.952 -0.734 1.00 94.56 151 CYS A N 1
ATOM 1190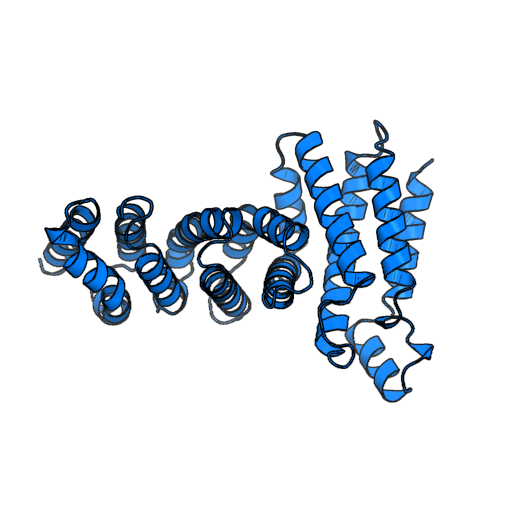 C CA . CYS A 1 151 ? 3.339 11.335 0.438 1.00 94.56 151 CYS A CA 1
ATOM 1191 C C . CYS A 1 151 ? 4.848 11.267 0.153 1.00 94.56 151 CYS A C 1
ATOM 1193 O O . CYS A 1 151 ? 5.558 12.202 0.508 1.00 94.56 151 CYS A O 1
ATOM 1195 N N . VAL A 1 152 ? 5.345 10.222 -0.525 1.00 93.06 152 VAL A N 1
ATOM 1196 C CA . VAL A 1 152 ? 6.773 10.123 -0.897 1.00 93.06 152 VAL A CA 1
ATOM 1197 C C . VAL A 1 152 ? 7.194 11.274 -1.815 1.00 93.06 152 VAL A C 1
ATOM 1199 O O . VAL A 1 152 ? 8.266 11.835 -1.611 1.00 93.06 152 VAL A O 1
ATOM 1202 N N . VAL A 1 153 ? 6.356 11.654 -2.786 1.00 91.06 153 VAL A N 1
ATOM 1203 C CA . VAL A 1 153 ? 6.639 12.770 -3.712 1.00 91.06 153 VAL A CA 1
ATOM 1204 C C . VAL A 1 153 ? 6.745 14.111 -2.979 1.00 91.06 153 VAL A C 1
ATOM 1206 O O . VAL A 1 153 ? 7.605 14.926 -3.303 1.00 91.06 153 VAL A O 1
ATOM 1209 N N . HIS A 1 154 ? 5.871 14.353 -1.999 1.00 89.06 154 HIS A N 1
ATOM 1210 C CA . HIS A 1 154 ? 5.742 15.655 -1.335 1.00 89.06 154 HIS A CA 1
ATOM 1211 C C . HIS A 1 154 ? 6.533 15.780 -0.026 1.00 89.06 154 HIS A C 1
ATOM 1213 O O . HIS A 1 154 ? 6.490 16.842 0.608 1.00 89.06 154 HIS A O 1
ATOM 1219 N N . LEU A 1 155 ? 7.183 14.712 0.438 1.00 90.06 155 LEU A N 1
ATOM 1220 C CA . LEU A 1 155 ? 8.038 14.758 1.618 1.00 90.06 155 LEU A CA 1
ATOM 1221 C C . LEU A 1 155 ? 9.454 15.176 1.227 1.00 90.06 155 LEU A C 1
ATOM 1223 O O . LEU A 1 155 ? 10.094 14.586 0.358 1.00 90.06 155 LEU A O 1
ATOM 1227 N N . GLU A 1 156 ? 9.963 16.190 1.920 1.00 86.50 156 GLU A N 1
ATOM 1228 C CA . GLU A 1 156 ? 11.344 16.630 1.765 1.00 86.50 156 GLU A CA 1
ATOM 1229 C C . GLU A 1 156 ? 12.310 15.530 2.195 1.00 86.50 156 GLU A C 1
ATOM 1231 O O . GLU A 1 156 ? 12.096 14.863 3.203 1.00 86.50 156 GLU A O 1
ATOM 1236 N N . ARG A 1 157 ? 13.424 15.374 1.475 1.00 84.06 157 ARG A N 1
ATOM 1237 C CA . ARG A 1 157 ? 14.400 14.302 1.732 1.00 84.06 157 ARG A CA 1
ATOM 1238 C C . ARG A 1 157 ? 15.055 14.362 3.118 1.00 84.06 157 ARG A C 1
ATOM 1240 O O . ARG A 1 157 ? 15.519 13.336 3.597 1.00 84.06 157 ARG A O 1
ATOM 1247 N N . CYS A 1 158 ? 15.100 15.537 3.745 1.00 85.56 158 CYS A N 1
ATOM 1248 C CA . CYS A 1 158 ? 15.606 15.721 5.107 1.00 85.56 158 CYS A CA 1
ATOM 1249 C C . CYS A 1 158 ? 14.597 15.308 6.189 1.00 85.56 158 CYS A C 1
ATOM 1251 O O . CYS A 1 158 ? 14.967 15.226 7.360 1.00 85.56 158 CYS A O 1
ATOM 1253 N N . ASN A 1 159 ? 13.336 15.052 5.825 1.00 90.44 159 ASN A N 1
ATOM 1254 C CA . ASN A 1 159 ? 12.331 14.628 6.782 1.00 90.44 159 ASN A CA 1
ATOM 1255 C C . ASN A 1 159 ? 12.660 13.204 7.278 1.00 90.44 159 ASN A C 1
ATOM 1257 O O . ASN A 1 159 ? 12.836 12.293 6.461 1.00 90.44 159 ASN A O 1
ATOM 1261 N N . PRO A 1 160 ? 12.713 12.980 8.604 1.00 92.56 160 PRO A N 1
ATOM 1262 C CA . PRO A 1 160 ? 13.111 11.693 9.172 1.00 92.56 160 PRO A CA 1
ATOM 1263 C C . PRO A 1 160 ? 12.174 10.539 8.785 1.00 92.56 160 PRO A C 1
ATOM 1265 O O . PRO A 1 160 ? 12.585 9.384 8.821 1.00 92.56 160 PRO A O 1
ATOM 1268 N N . LEU A 1 161 ? 10.937 10.834 8.372 1.00 94.88 161 LEU A N 1
ATOM 1269 C CA . LEU A 1 161 ? 9.918 9.837 8.046 1.00 94.88 161 LEU A CA 1
ATOM 1270 C C . LEU A 1 161 ? 9.975 9.337 6.600 1.00 94.88 161 LEU A C 1
ATOM 1272 O O . LEU A 1 161 ? 9.305 8.351 6.289 1.00 94.88 161 LEU A O 1
ATOM 1276 N N . VAL A 1 162 ? 10.756 9.956 5.702 1.00 94.19 162 VAL A N 1
ATO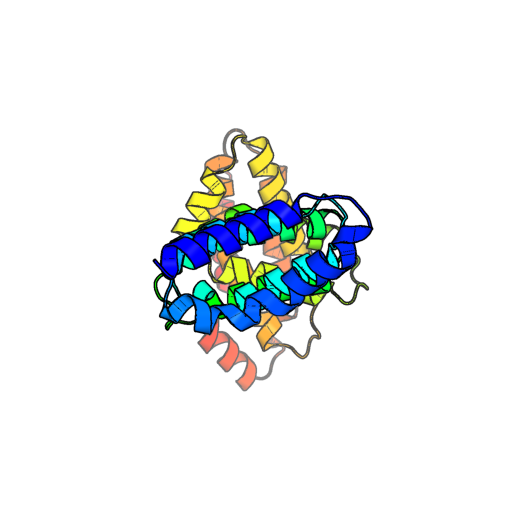M 1277 C CA . VAL A 1 162 ? 10.795 9.559 4.276 1.00 94.19 162 VAL A CA 1
ATOM 1278 C C . VAL A 1 162 ? 11.148 8.082 4.129 1.00 94.19 162 VAL A C 1
ATOM 1280 O O . VAL A 1 162 ? 10.485 7.361 3.386 1.00 94.19 162 VAL A O 1
ATOM 1283 N N . GLY A 1 163 ? 12.147 7.605 4.878 1.00 94.81 163 GLY A N 1
ATOM 1284 C CA . GLY A 1 163 ? 12.546 6.195 4.872 1.00 94.81 163 GLY A CA 1
ATOM 1285 C C . GLY A 1 163 ? 11.423 5.253 5.294 1.00 94.81 163 GLY A C 1
ATOM 1286 O O . GLY A 1 163 ? 11.274 4.175 4.710 1.00 94.81 163 GLY A O 1
ATOM 1287 N N . ASN A 1 164 ? 10.603 5.671 6.259 1.00 96.12 164 ASN A N 1
ATOM 1288 C CA . ASN A 1 164 ? 9.476 4.890 6.753 1.00 96.12 164 ASN A CA 1
ATOM 1289 C C . ASN A 1 164 ? 8.307 4.877 5.759 1.00 96.12 164 ASN A C 1
ATOM 1291 O O . ASN A 1 164 ? 7.731 3.818 5.520 1.00 96.12 164 ASN A O 1
ATOM 1295 N N . VAL A 1 165 ? 7.989 6.009 5.122 1.00 96.38 165 VAL A N 1
ATOM 1296 C CA . VAL A 1 165 ? 6.942 6.067 4.086 1.00 96.38 165 VAL A CA 1
ATOM 1297 C C . VAL A 1 165 ? 7.345 5.244 2.858 1.00 96.38 165 VAL A C 1
ATOM 1299 O O . VAL A 1 165 ? 6.528 4.493 2.324 1.00 96.38 165 VAL A O 1
ATOM 1302 N N . VAL A 1 166 ? 8.618 5.296 2.454 1.00 96.44 166 VAL A N 1
ATOM 1303 C CA . VAL A 1 166 ? 9.146 4.435 1.383 1.00 96.44 166 VAL A CA 1
ATOM 1304 C C . VAL A 1 166 ? 9.054 2.960 1.776 1.00 96.44 166 VAL A C 1
ATOM 1306 O O . VAL A 1 166 ? 8.579 2.154 0.980 1.00 96.44 166 VAL A O 1
ATOM 1309 N N . ALA A 1 167 ? 9.423 2.592 3.006 1.00 96.25 167 ALA A N 1
ATOM 1310 C CA . ALA A 1 167 ? 9.308 1.209 3.476 1.00 96.25 167 ALA A CA 1
ATOM 1311 C C . ALA A 1 167 ? 7.851 0.718 3.450 1.00 96.25 167 ALA A C 1
ATOM 1313 O O . ALA A 1 167 ? 7.584 -0.405 3.019 1.00 96.25 167 ALA A O 1
ATOM 1314 N N . MET A 1 168 ? 6.907 1.573 3.849 1.00 96.50 16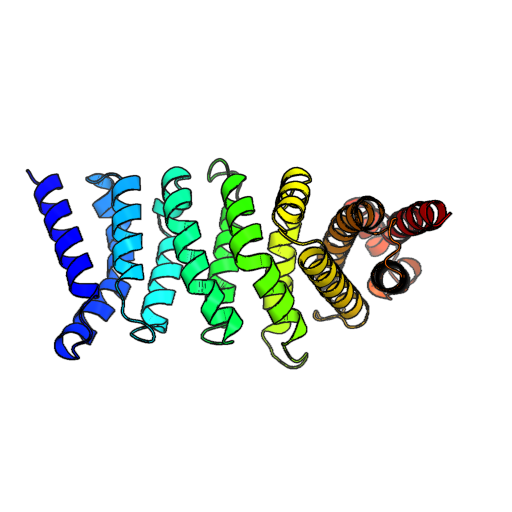8 MET A N 1
ATOM 1315 C CA . MET A 1 168 ? 5.471 1.305 3.796 1.00 96.50 168 MET A CA 1
ATOM 1316 C C . MET A 1 168 ? 4.992 1.080 2.351 1.00 96.50 168 MET A C 1
ATOM 1318 O O . MET A 1 168 ? 4.352 0.063 2.076 1.00 96.50 168 MET A O 1
ATOM 1322 N N . MET A 1 169 ? 5.377 1.950 1.409 1.00 97.69 169 MET A N 1
ATOM 1323 C CA . MET A 1 169 ? 5.080 1.791 -0.025 1.00 97.69 169 MET A CA 1
ATOM 1324 C C . MET A 1 169 ? 5.619 0.464 -0.574 1.00 97.69 169 MET A C 1
ATOM 1326 O O . MET A 1 169 ? 4.904 -0.302 -1.223 1.00 97.69 169 MET A O 1
ATOM 1330 N N . ILE A 1 170 ? 6.890 0.176 -0.287 1.00 97.62 170 ILE A N 1
ATOM 1331 C CA . ILE A 1 170 ? 7.572 -1.042 -0.724 1.00 97.62 170 ILE A CA 1
ATOM 1332 C C . ILE A 1 170 ? 6.905 -2.283 -0.120 1.00 97.62 170 ILE A C 1
ATOM 1334 O O . ILE A 1 170 ? 6.774 -3.295 -0.807 1.00 97.62 170 ILE A O 1
ATOM 1338 N N . SER A 1 171 ? 6.423 -2.210 1.123 1.00 97.19 171 SER A N 1
ATOM 1339 C CA . SER A 1 171 ? 5.695 -3.302 1.775 1.00 97.19 171 SER A CA 1
ATOM 1340 C C . SER A 1 171 ? 4.375 -3.629 1.069 1.00 97.19 171 SER A C 1
ATOM 1342 O O . SER A 1 171 ? 4.105 -4.805 0.812 1.00 97.19 171 SER A O 1
ATOM 1344 N N . VAL A 1 172 ? 3.595 -2.614 0.670 1.00 97.94 172 VAL A N 1
ATOM 1345 C CA . VAL A 1 172 ? 2.361 -2.806 -0.116 1.00 97.94 172 VAL A CA 1
ATOM 1346 C C . VAL A 1 172 ? 2.680 -3.458 -1.466 1.00 97.94 172 VAL A C 1
ATOM 1348 O O . VAL A 1 172 ? 2.179 -4.544 -1.767 1.00 97.94 172 VAL A O 1
ATOM 1351 N N . LEU A 1 173 ? 3.596 -2.869 -2.244 1.00 98.31 173 LEU A N 1
ATOM 1352 C CA . LEU A 1 173 ? 3.985 -3.376 -3.570 1.00 98.31 173 LEU A CA 1
ATOM 1353 C C . LEU A 1 173 ? 4.557 -4.803 -3.526 1.00 98.31 173 LEU A C 1
ATOM 1355 O O . LEU A 1 173 ? 4.354 -5.597 -4.453 1.00 98.31 173 LEU A O 1
ATOM 1359 N N . ARG A 1 174 ? 5.265 -5.153 -2.444 1.00 97.69 174 ARG A N 1
ATOM 1360 C CA . ARG A 1 174 ? 5.821 -6.496 -2.229 1.00 97.69 174 ARG A CA 1
ATOM 1361 C C . ARG A 1 174 ? 4.729 -7.558 -2.167 1.00 97.69 174 ARG A C 1
ATOM 1363 O O . ARG A 1 174 ? 4.904 -8.625 -2.760 1.00 97.69 174 ARG A O 1
ATOM 1370 N N . GLN A 1 175 ? 3.645 -7.273 -1.447 1.00 97.31 175 GLN A N 1
ATOM 1371 C CA . GLN A 1 175 ? 2.559 -8.221 -1.180 1.00 97.31 175 GLN A CA 1
ATOM 1372 C C . GLN A 1 175 ? 1.532 -8.287 -2.320 1.00 97.31 175 GLN A C 1
ATOM 1374 O O . GLN A 1 175 ? 0.788 -9.262 -2.435 1.00 97.31 175 GLN A O 1
ATOM 1379 N N . MET A 1 176 ? 1.543 -7.315 -3.235 1.00 98.25 176 MET A N 1
ATOM 1380 C CA . MET A 1 176 ? 0.757 -7.381 -4.465 1.00 98.25 176 MET A CA 1
ATOM 1381 C C . MET A 1 176 ? 1.192 -8.554 -5.363 1.00 98.25 176 MET A C 1
ATOM 1383 O O . MET A 1 176 ? 2.378 -8.818 -5.586 1.00 98.25 176 MET A O 1
ATOM 1387 N N . THR A 1 177 ? 0.209 -9.260 -5.915 1.00 97.88 177 THR A N 1
ATOM 1388 C CA . THR A 1 177 ? 0.361 -10.355 -6.883 1.00 97.88 177 THR A CA 1
ATOM 1389 C C . THR A 1 177 ? -0.053 -9.844 -8.269 1.00 97.88 177 THR A C 1
ATOM 1391 O O . THR A 1 177 ? -0.596 -8.741 -8.355 1.00 97.88 177 THR A O 1
ATOM 1394 N N . PRO A 1 178 ? 0.142 -10.604 -9.362 1.00 98.38 178 PRO A N 1
ATOM 1395 C CA . PRO A 1 178 ? -0.335 -10.180 -10.682 1.00 98.38 178 PRO A CA 1
ATOM 1396 C C . PRO A 1 178 ? -1.830 -9.827 -10.709 1.00 98.38 178 PRO A C 1
ATOM 1398 O O . PRO A 1 178 ? -2.214 -8.861 -11.361 1.00 98.38 178 PRO A O 1
ATOM 1401 N N . TYR A 1 179 ? -2.655 -10.547 -9.939 1.00 98.19 179 TYR A N 1
ATOM 1402 C CA . TYR A 1 179 ? -4.071 -10.220 -9.756 1.00 98.19 179 TYR A CA 1
ATOM 1403 C C . TYR A 1 179 ? -4.259 -8.812 -9.177 1.00 98.19 179 TYR A C 1
ATOM 1405 O O . TYR A 1 179 ? -4.983 -8.006 -9.751 1.00 98.19 179 TYR A O 1
ATOM 1413 N N . HIS A 1 180 ? -3.548 -8.498 -8.092 1.00 98.69 180 HIS A N 1
ATOM 1414 C CA . HIS A 1 180 ? -3.611 -7.191 -7.442 1.00 98.69 180 HIS A CA 1
ATOM 1415 C C . HIS A 1 180 ? -3.210 -6.063 -8.406 1.00 98.69 180 HIS A C 1
ATOM 1417 O O . HIS A 1 180 ? -3.921 -5.069 -8.510 1.00 98.69 180 HIS A O 1
ATOM 1423 N N . TYR A 1 181 ? -2.118 -6.219 -9.164 1.00 98.56 181 TYR A N 1
ATOM 1424 C CA . TYR A 1 181 ? -1.741 -5.222 -10.175 1.00 98.56 181 TYR A CA 1
ATOM 1425 C C . TYR A 1 181 ? -2.853 -5.024 -11.214 1.00 98.56 181 TYR A C 1
ATOM 1427 O O . TYR A 1 181 ? -3.246 -3.890 -11.468 1.00 98.56 181 TYR A O 1
ATOM 1435 N N . ASN A 1 182 ? -3.421 -6.104 -11.758 1.00 98.12 182 ASN A N 1
ATOM 1436 C CA . ASN A 1 182 ? -4.503 -6.009 -12.742 1.00 98.12 182 ASN A CA 1
ATOM 1437 C C . ASN A 1 182 ? -5.759 -5.333 -12.174 1.00 98.12 182 ASN A C 1
ATOM 1439 O O . ASN A 1 182 ? -6.350 -4.484 -12.842 1.00 98.12 182 ASN A O 1
ATOM 1443 N N . GLN A 1 183 ? -6.149 -5.681 -10.946 1.00 98.38 183 GLN A N 1
ATOM 1444 C CA . GLN A 1 183 ? -7.281 -5.066 -10.256 1.00 98.38 183 GLN A CA 1
ATOM 1445 C C . GLN A 1 183 ? -7.050 -3.568 -10.044 1.00 98.38 183 GLN A C 1
ATOM 1447 O O . GLN A 1 183 ? -7.928 -2.771 -10.360 1.00 98.38 183 GLN A O 1
ATOM 1452 N N . TYR A 1 184 ? -5.861 -3.179 -9.573 1.00 98.38 184 TYR A N 1
ATOM 1453 C CA . TYR A 1 184 ? -5.528 -1.776 -9.331 1.00 98.38 184 TYR A CA 1
ATOM 1454 C C . TYR A 1 184 ? -5.615 -0.939 -10.607 1.00 98.38 184 TYR A C 1
ATOM 1456 O O . TYR A 1 184 ? -6.260 0.103 -10.622 1.00 98.38 184 TYR A O 1
ATOM 1464 N N . ILE A 1 185 ? -5.011 -1.421 -11.698 1.00 98.19 185 ILE A N 1
ATOM 1465 C CA . ILE A 1 185 ? -5.039 -0.734 -12.996 1.00 98.19 185 ILE A CA 1
ATOM 1466 C C . ILE A 1 185 ? -6.468 -0.643 -13.543 1.00 98.19 185 ILE A C 1
ATOM 1468 O O . ILE A 1 185 ? -6.840 0.377 -14.115 1.00 98.19 185 ILE A O 1
ATOM 1472 N N . SER A 1 186 ? -7.285 -1.678 -13.337 1.00 97.56 186 SER A N 1
ATOM 1473 C CA . SER A 1 186 ? -8.681 -1.699 -13.797 1.00 97.56 186 SER A CA 1
ATOM 1474 C C . SER A 1 186 ? -9.608 -0.791 -12.981 1.00 97.56 186 SER A C 1
ATOM 1476 O O . SER A 1 186 ? -10.704 -0.490 -13.440 1.00 97.56 186 SER A O 1
ATOM 1478 N N . ASN A 1 187 ? -9.186 -0.347 -11.792 1.00 97.50 187 ASN A N 1
ATOM 1479 C CA . ASN A 1 187 ? -9.968 0.540 -10.930 1.00 97.50 187 ASN A CA 1
ATOM 1480 C C . ASN A 1 187 ? -9.921 2.016 -11.373 1.00 97.50 187 ASN A C 1
ATOM 1482 O O . ASN A 1 187 ? -10.728 2.824 -10.916 1.00 97.50 187 ASN A O 1
ATOM 1486 N N . PHE A 1 188 ? -8.984 2.397 -12.247 1.00 97.50 188 PHE A N 1
ATOM 1487 C CA . PHE A 1 188 ? -8.930 3.759 -12.777 1.00 97.50 188 PHE A CA 1
ATOM 1488 C C . PHE A 1 188 ? -10.066 3.988 -13.777 1.00 97.50 188 PHE A C 1
ATOM 1490 O O . PHE A 1 188 ? -10.155 3.310 -14.798 1.00 97.50 188 PHE A O 1
ATOM 1497 N N . VAL A 1 189 ? -10.921 4.970 -13.480 1.00 94.69 189 VAL A N 1
ATOM 1498 C CA . VAL A 1 189 ? -12.094 5.301 -14.303 1.00 94.69 189 VAL A CA 1
ATOM 1499 C C . VAL A 1 189 ? -11.675 5.945 -15.621 1.00 94.69 189 VAL A C 1
ATOM 1501 O O . VAL A 1 189 ? -12.222 5.613 -16.673 1.00 94.69 189 VAL A O 1
ATOM 1504 N N . THR A 1 190 ? -10.704 6.863 -15.579 1.00 96.81 190 THR A N 1
ATOM 1505 C CA . THR A 1 190 ? -10.245 7.582 -16.769 1.00 96.81 190 THR A CA 1
ATOM 1506 C C . THR A 1 190 ? -8.824 7.194 -17.157 1.00 96.81 190 THR A C 1
ATOM 1508 O O . THR A 1 190 ? -7.973 6.878 -16.321 1.00 96.81 190 THR A O 1
ATOM 1511 N N . LYS A 1 191 ? -8.550 7.258 -18.466 1.00 95.56 191 LYS A N 1
ATOM 1512 C CA . LYS A 1 191 ? -7.199 7.081 -19.011 1.00 95.56 191 LYS A CA 1
ATOM 1513 C C . LYS A 1 191 ? -6.228 8.124 -18.441 1.00 95.56 191 LYS A C 1
ATOM 1515 O O . LYS A 1 191 ? -5.071 7.790 -18.205 1.00 95.56 191 LYS A O 1
ATOM 1520 N N . THR A 1 192 ? -6.702 9.347 -18.199 1.00 97.00 192 THR A N 1
ATOM 1521 C CA . THR A 1 192 ? -5.915 10.440 -17.614 1.00 97.00 192 THR A CA 1
ATOM 1522 C C . THR A 1 192 ? -5.496 10.124 -16.182 1.00 97.00 192 THR A C 1
ATOM 1524 O O . THR A 1 192 ? -4.312 10.191 -15.881 1.00 97.00 192 THR A O 1
ATOM 1527 N N . ASP A 1 193 ? -6.418 9.663 -15.329 1.00 97.31 193 ASP A N 1
ATOM 1528 C CA . ASP A 1 193 ? -6.082 9.309 -13.941 1.00 97.31 193 ASP A CA 1
ATOM 1529 C C . ASP A 1 193 ? -5.054 8.174 -13.874 1.00 97.31 193 ASP A C 1
ATOM 1531 O O . ASP A 1 193 ? -4.162 8.177 -13.022 1.00 97.31 193 ASP A O 1
ATOM 1535 N N . LEU A 1 194 ? -5.180 7.194 -14.779 1.00 98.12 194 LEU A N 1
ATOM 1536 C CA . LEU A 1 194 ? -4.210 6.113 -14.907 1.00 98.12 194 LEU A CA 1
ATOM 1537 C C . LEU A 1 194 ? -2.847 6.640 -15.374 1.00 98.12 194 LEU A C 1
ATOM 1539 O O . LEU A 1 194 ? -1.820 6.220 -14.843 1.00 98.12 194 LEU A O 1
ATOM 1543 N N . LEU A 1 195 ? -2.826 7.541 -16.359 1.00 98.12 195 LEU A N 1
ATOM 1544 C CA . LEU A 1 195 ? -1.599 8.157 -16.860 1.00 98.12 195 LEU A CA 1
ATOM 1545 C C . LEU A 1 195 ? -0.882 8.920 -15.742 1.00 98.12 195 LEU A C 1
ATOM 1547 O O . LEU A 1 195 ? 0.310 8.696 -15.534 1.00 98.12 195 LEU A O 1
ATOM 1551 N N . ASP A 1 196 ? -1.612 9.735 -14.980 1.00 97.19 196 ASP A N 1
ATOM 1552 C CA . ASP A 1 196 ? -1.080 10.492 -13.847 1.00 97.19 196 ASP A CA 1
ATOM 1553 C C . ASP A 1 196 ? -0.478 9.564 -12.793 1.00 97.19 196 ASP A C 1
ATOM 1555 O O . ASP A 1 196 ? 0.661 9.761 -12.374 1.00 97.19 196 ASP A O 1
ATOM 1559 N N . PHE A 1 197 ? -1.185 8.491 -12.421 1.00 97.88 197 PHE A N 1
ATOM 1560 C CA . PHE A 1 197 ? -0.652 7.496 -11.491 1.00 97.88 197 PHE A CA 1
ATOM 1561 C C . PHE A 1 197 ? 0.645 6.847 -12.003 1.00 97.88 197 PHE A C 1
ATOM 1563 O O . PHE A 1 197 ? 1.611 6.716 -11.248 1.00 97.88 197 PHE A O 1
ATOM 1570 N N . ILE A 1 198 ? 0.691 6.430 -13.275 1.00 98.25 198 ILE A N 1
ATOM 1571 C CA . ILE A 1 198 ? 1.890 5.795 -13.842 1.00 98.25 198 ILE A CA 1
ATOM 1572 C C . ILE A 1 198 ? 3.059 6.790 -13.873 1.00 98.25 198 ILE A C 1
ATOM 1574 O O . ILE A 1 198 ? 4.194 6.428 -13.561 1.00 98.25 198 ILE A O 1
ATOM 1578 N N . MET A 1 199 ? 2.795 8.055 -14.194 1.00 97.62 199 MET A N 1
ATOM 1579 C CA . MET A 1 199 ? 3.798 9.117 -14.148 1.00 97.62 199 MET A CA 1
ATOM 1580 C C . MET A 1 199 ? 4.307 9.344 -12.717 1.00 97.62 199 MET A C 1
ATOM 1582 O O . MET A 1 199 ? 5.521 9.363 -12.510 1.00 97.62 199 MET A O 1
ATOM 1586 N N . GLU A 1 200 ? 3.412 9.439 -11.728 1.00 96.56 200 GLU A N 1
ATOM 1587 C CA . GLU A 1 200 ? 3.741 9.569 -10.301 1.00 96.56 200 GLU A CA 1
ATOM 1588 C C . GLU A 1 200 ? 4.669 8.430 -9.835 1.00 96.56 200 GLU A C 1
ATOM 1590 O O . GLU A 1 200 ? 5.751 8.687 -9.301 1.00 96.56 200 GLU A O 1
ATOM 1595 N N . ILE A 1 201 ? 4.295 7.166 -10.073 1.00 97.81 201 ILE A N 1
ATOM 1596 C CA . ILE A 1 201 ? 5.075 6.018 -9.582 1.00 97.81 201 ILE A CA 1
ATOM 1597 C C . ILE A 1 201 ? 6.430 5.879 -10.289 1.00 97.81 201 ILE A C 1
ATOM 1599 O O . ILE A 1 201 ? 7.425 5.559 -9.636 1.00 97.81 201 ILE A O 1
ATOM 1603 N N . LEU A 1 202 ? 6.514 6.170 -11.594 1.00 98.00 202 LEU A N 1
ATOM 1604 C CA . LEU A 1 202 ? 7.786 6.167 -12.326 1.00 98.00 202 LEU A CA 1
ATOM 1605 C C . LEU A 1 202 ? 8.733 7.261 -11.823 1.00 98.00 202 LEU A C 1
ATOM 1607 O O . LEU A 1 202 ? 9.937 7.024 -11.701 1.00 98.00 202 LEU A O 1
ATOM 1611 N N . LEU A 1 203 ? 8.205 8.446 -11.504 1.00 94.94 203 LEU A N 1
ATOM 1612 C CA . LEU A 1 203 ? 8.992 9.529 -10.919 1.00 94.94 203 LEU A CA 1
ATOM 1613 C C . LEU A 1 203 ? 9.532 9.140 -9.542 1.00 94.94 203 LEU A C 1
ATOM 1615 O O . LEU A 1 203 ? 10.725 9.326 -9.298 1.00 94.94 203 LEU A O 1
ATOM 1619 N N . VAL A 1 204 ? 8.696 8.545 -8.683 1.00 96.31 204 VAL A N 1
ATOM 1620 C CA . VAL A 1 204 ? 9.127 8.038 -7.372 1.00 96.31 204 VAL A CA 1
ATOM 1621 C C . VAL A 1 204 ? 10.207 6.972 -7.528 1.00 96.31 204 VAL A C 1
ATOM 1623 O O . VAL A 1 204 ? 11.251 7.069 -6.890 1.00 96.31 204 VAL A O 1
ATOM 1626 N N . PHE A 1 205 ? 10.017 5.979 -8.399 1.00 97.62 205 PHE A N 1
ATOM 1627 C CA . PHE A 1 205 ? 11.024 4.939 -8.624 1.00 97.62 205 PHE A CA 1
ATOM 1628 C C . PHE A 1 205 ? 12.350 5.516 -9.108 1.00 97.62 205 PHE A C 1
ATOM 1630 O O . PHE A 1 205 ? 13.393 5.182 -8.544 1.00 97.62 205 PHE A O 1
ATOM 1637 N N . ARG A 1 206 ? 12.318 6.424 -10.091 1.00 96.06 206 ARG A N 1
ATOM 1638 C CA . ARG A 1 206 ? 13.517 7.106 -10.590 1.00 96.06 206 ARG A CA 1
ATOM 1639 C C . ARG A 1 206 ? 14.223 7.874 -9.475 1.00 96.06 206 ARG A C 1
ATOM 1641 O O . ARG A 1 206 ? 15.444 7.789 -9.358 1.00 96.06 206 ARG A O 1
ATOM 1648 N N . ASP A 1 207 ? 13.479 8.620 -8.666 1.00 93.56 207 ASP A N 1
ATOM 1649 C CA . ASP A 1 207 ? 14.040 9.416 -7.574 1.00 93.56 207 ASP A CA 1
ATOM 1650 C C . ASP A 1 207 ? 14.647 8.524 -6.476 1.00 93.56 207 ASP A C 1
ATOM 1652 O O . ASP A 1 207 ? 15.737 8.810 -5.990 1.00 93.56 207 ASP A O 1
ATOM 1656 N N . LEU A 1 208 ? 14.019 7.391 -6.140 1.00 93.00 208 LEU A N 1
ATOM 1657 C CA . LEU A 1 208 ? 14.535 6.440 -5.147 1.00 93.00 208 LEU A CA 1
ATOM 1658 C C . LEU A 1 208 ? 15.815 5.716 -5.579 1.00 93.00 208 LEU A C 1
ATOM 1660 O O . LEU A 1 208 ? 16.664 5.452 -4.728 1.00 93.00 208 LEU A O 1
ATOM 1664 N N . VAL A 1 209 ? 15.967 5.387 -6.867 1.00 92.38 209 VAL A N 1
ATOM 1665 C CA . VAL A 1 209 ? 17.204 4.752 -7.367 1.00 92.38 209 VAL A CA 1
ATOM 1666 C C . VAL A 1 209 ? 18.318 5.757 -7.634 1.00 92.38 209 VAL A C 1
ATOM 1668 O O . VAL A 1 209 ? 19.490 5.406 -7.541 1.00 92.38 209 VAL A O 1
ATOM 1671 N N . SER A 1 210 ? 17.966 7.009 -7.940 1.00 91.19 210 SER A N 1
ATOM 1672 C CA . SER A 1 210 ? 18.948 8.080 -8.158 1.00 91.19 210 SER A CA 1
ATOM 1673 C C . SER A 1 210 ? 19.456 8.664 -6.840 1.00 91.19 210 SER A C 1
ATOM 1675 O O . SER A 1 210 ? 20.608 9.078 -6.744 1.00 91.19 210 SER A O 1
ATOM 1677 N N . LYS A 1 211 ? 18.589 8.729 -5.824 1.00 87.50 211 LYS A N 1
ATOM 1678 C CA . LYS A 1 211 ? 18.882 9.275 -4.497 1.00 87.50 211 LYS A CA 1
ATOM 1679 C C . LYS A 1 211 ? 18.383 8.300 -3.441 1.00 87.50 211 LYS A C 1
ATOM 1681 O O . LYS A 1 211 ? 17.194 8.261 -3.113 1.00 87.50 211 LYS A O 1
ATOM 1686 N N . ALA A 1 212 ? 19.317 7.515 -2.913 1.00 86.25 212 ALA A N 1
ATOM 1687 C CA . ALA A 1 212 ? 19.024 6.541 -1.877 1.00 86.25 212 ALA A CA 1
ATOM 1688 C C . ALA A 1 212 ? 18.468 7.230 -0.621 1.00 86.25 212 ALA A C 1
ATOM 1690 O O . ALA A 1 212 ? 19.019 8.216 -0.136 1.00 86.25 212 ALA A O 1
ATOM 1691 N N . VAL A 1 213 ? 17.374 6.681 -0.096 1.00 90.44 213 VAL A N 1
ATOM 1692 C CA . VAL A 1 213 ? 16.768 7.113 1.176 1.00 90.44 213 VAL A CA 1
ATOM 1693 C C . VAL A 1 213 ? 17.385 6.373 2.362 1.00 90.44 213 VAL A C 1
ATOM 1695 O O . VAL A 1 213 ? 17.364 6.859 3.489 1.00 90.44 213 VAL A O 1
ATOM 1698 N N . TYR A 1 214 ? 17.949 5.194 2.106 1.00 92.19 214 TYR A N 1
ATOM 1699 C CA . TYR A 1 214 ? 18.616 4.378 3.110 1.00 92.19 214 TYR A CA 1
ATOM 1700 C C . TYR A 1 214 ? 20.135 4.573 3.058 1.00 92.19 214 TYR A C 1
ATOM 1702 O O . TYR A 1 214 ? 20.681 4.803 1.974 1.00 92.19 214 TYR A O 1
ATOM 1710 N N . PRO A 1 215 ? 20.829 4.421 4.200 1.00 91.81 215 PRO A N 1
ATOM 1711 C CA . PRO A 1 215 ? 22.285 4.363 4.241 1.00 91.81 215 PRO A CA 1
ATOM 1712 C C . PRO A 1 215 ? 22.857 3.306 3.281 1.00 91.81 215 PRO A C 1
ATOM 1714 O O . PRO A 1 215 ? 22.287 2.229 3.106 1.00 91.81 215 PRO A O 1
ATOM 1717 N N . THR A 1 216 ? 24.000 3.591 2.654 1.00 88.44 216 THR A N 1
ATOM 1718 C CA . THR A 1 216 ? 24.608 2.730 1.616 1.00 88.44 216 THR A CA 1
ATOM 1719 C C . THR A 1 216 ? 25.080 1.369 2.144 1.00 88.44 216 THR A C 1
ATOM 1721 O O . THR A 1 216 ? 25.212 0.396 1.394 1.00 88.44 216 THR A O 1
ATOM 1724 N N . ASP A 1 217 ? 25.307 1.258 3.449 1.00 89.19 217 ASP A N 1
ATOM 1725 C CA . ASP A 1 217 ? 25.636 0.021 4.148 1.00 89.19 217 ASP A CA 1
ATOM 1726 C C . ASP A 1 217 ? 24.410 -0.887 4.368 1.00 89.19 217 ASP A C 1
ATOM 1728 O O . ASP A 1 217 ? 24.579 -2.108 4.477 1.00 89.19 217 ASP A O 1
ATOM 1732 N N . TRP A 1 218 ? 23.178 -0.359 4.282 1.00 93.56 218 TRP A N 1
ATOM 1733 C CA . TRP A 1 218 ? 21.910 -1.101 4.408 1.00 93.56 218 TRP A CA 1
ATOM 1734 C C . TRP A 1 218 ? 21.551 -1.887 3.138 1.00 93.56 218 TRP A C 1
ATOM 1736 O O . TRP A 1 218 ? 20.456 -1.812 2.579 1.00 93.56 218 TRP A O 1
ATOM 1746 N N . ASN A 1 219 ? 22.498 -2.698 2.678 1.00 90.06 219 ASN A N 1
ATOM 1747 C CA . ASN A 1 219 ? 22.436 -3.397 1.400 1.00 90.06 219 ASN A CA 1
ATOM 1748 C C . ASN A 1 219 ? 21.239 -4.344 1.277 1.00 90.06 219 ASN A C 1
ATOM 1750 O O . ASN A 1 219 ? 20.672 -4.461 0.197 1.00 90.06 219 ASN A O 1
ATOM 1754 N N . GLU A 1 220 ? 20.829 -5.006 2.360 1.00 92.06 220 GLU A N 1
ATOM 1755 C CA . GLU A 1 220 ? 19.649 -5.880 2.342 1.00 92.06 220 GLU A CA 1
ATOM 1756 C C . GLU A 1 220 ? 18.366 -5.094 2.036 1.00 92.06 220 GLU A C 1
ATOM 1758 O O . GLU A 1 220 ? 17.565 -5.536 1.214 1.00 92.06 220 GLU A O 1
ATOM 1763 N N . MET A 1 221 ? 18.206 -3.907 2.633 1.00 93.81 221 MET A N 1
ATOM 1764 C CA . MET A 1 221 ? 17.063 -3.024 2.378 1.00 93.81 221 MET A CA 1
ATOM 1765 C C . MET A 1 221 ? 17.100 -2.463 0.958 1.00 93.81 221 MET A C 1
ATOM 1767 O O . MET A 1 221 ? 16.092 -2.519 0.258 1.00 93.81 221 MET A O 1
ATOM 1771 N N . ILE A 1 222 ? 18.266 -1.990 0.506 1.00 95.12 222 ILE A N 1
ATOM 1772 C CA . ILE A 1 222 ? 18.449 -1.446 -0.848 1.00 95.12 222 ILE A CA 1
ATOM 1773 C C . ILE A 1 222 ? 18.152 -2.516 -1.910 1.00 95.12 222 ILE A C 1
ATOM 1775 O O . ILE A 1 222 ? 17.409 -2.266 -2.858 1.00 95.12 222 ILE A O 1
ATOM 1779 N N . MET A 1 223 ? 18.678 -3.733 -1.746 1.00 95.88 223 MET A N 1
ATOM 1780 C CA . MET A 1 223 ? 18.446 -4.828 -2.694 1.00 95.88 223 MET A CA 1
ATOM 1781 C C . MET A 1 223 ? 16.989 -5.292 -2.689 1.00 95.88 223 MET A C 1
ATOM 1783 O O . MET A 1 223 ? 16.423 -5.536 -3.755 1.00 95.88 223 MET A O 1
ATOM 1787 N N . LEU A 1 224 ? 16.359 -5.370 -1.512 1.00 96.12 224 LEU A N 1
ATOM 1788 C CA . LEU A 1 224 ? 14.938 -5.687 -1.400 1.00 96.12 224 LEU A CA 1
ATOM 1789 C C . LEU A 1 224 ? 14.085 -4.631 -2.114 1.00 96.12 224 LEU A C 1
ATOM 1791 O O . LEU A 1 224 ? 13.258 -5.001 -2.949 1.00 96.12 224 LEU A O 1
ATOM 1795 N N . GLN A 1 225 ? 14.325 -3.342 -1.848 1.00 97.25 225 GLN A N 1
ATOM 1796 C CA . GLN A 1 225 ? 13.658 -2.229 -2.526 1.00 97.25 225 GLN A CA 1
ATOM 1797 C C . GLN A 1 225 ? 13.802 -2.358 -4.045 1.00 97.25 225 GLN A C 1
ATOM 1799 O O . GLN A 1 225 ? 12.797 -2.372 -4.750 1.00 97.25 225 GLN A O 1
ATOM 1804 N N . ASN A 1 226 ? 15.029 -2.521 -4.546 1.00 97.44 226 ASN A N 1
ATOM 1805 C CA . ASN A 1 226 ? 15.294 -2.633 -5.980 1.00 97.44 226 ASN A CA 1
ATOM 1806 C C . ASN A 1 226 ? 14.593 -3.840 -6.611 1.00 97.44 226 ASN A C 1
ATOM 1808 O O . ASN A 1 226 ? 14.012 -3.715 -7.687 1.00 97.44 226 ASN A O 1
ATOM 1812 N N . SER A 1 227 ? 14.562 -4.986 -5.927 1.00 97.88 227 SER A N 1
ATOM 1813 C CA . SER A 1 227 ? 13.856 -6.172 -6.426 1.00 97.88 227 SER A CA 1
ATOM 1814 C C . SER A 1 227 ? 12.341 -5.955 -6.547 1.00 97.88 227 SER A C 1
ATOM 1816 O O . SER A 1 227 ? 11.715 -6.431 -7.496 1.00 97.88 227 SER A O 1
ATOM 1818 N N . ILE A 1 228 ? 11.750 -5.199 -5.616 1.00 98.19 228 ILE A N 1
ATOM 1819 C CA . ILE A 1 228 ? 10.317 -4.885 -5.602 1.00 98.19 228 ILE A CA 1
ATOM 1820 C C . ILE A 1 228 ? 9.992 -3.816 -6.647 1.00 98.19 228 ILE A C 1
ATOM 1822 O O . ILE A 1 228 ? 9.010 -3.973 -7.371 1.00 98.19 228 ILE A O 1
ATOM 1826 N N . ILE A 1 229 ? 10.836 -2.787 -6.781 1.00 98.19 229 ILE A N 1
ATOM 1827 C CA . ILE A 1 229 ? 10.729 -1.777 -7.842 1.00 98.19 229 ILE A CA 1
ATOM 1828 C C . ILE A 1 229 ? 10.789 -2.453 -9.211 1.00 98.19 229 ILE A C 1
ATOM 1830 O O . ILE A 1 229 ? 9.909 -2.213 -10.028 1.00 98.19 229 ILE A O 1
ATOM 1834 N N . LEU A 1 230 ? 11.753 -3.347 -9.453 1.00 98.25 230 LEU A N 1
ATOM 1835 C CA . LEU A 1 230 ? 11.858 -4.074 -10.720 1.00 98.25 230 LEU A CA 1
ATOM 1836 C C . LEU A 1 230 ? 10.596 -4.900 -11.007 1.00 98.25 230 LEU A C 1
ATOM 1838 O O . LEU A 1 230 ? 10.056 -4.843 -12.110 1.00 98.25 230 LEU A O 1
ATOM 1842 N N . LYS A 1 231 ? 10.086 -5.638 -10.013 1.00 98.25 231 LYS A N 1
ATOM 1843 C CA . LYS A 1 231 ? 8.829 -6.390 -10.151 1.00 98.25 231 LYS A CA 1
ATOM 1844 C C . LYS A 1 231 ? 7.658 -5.469 -10.518 1.00 98.25 231 LYS A C 1
ATOM 1846 O O . LYS A 1 231 ? 6.893 -5.803 -11.416 1.00 98.25 231 LYS A O 1
ATOM 1851 N N . ALA A 1 232 ? 7.509 -4.330 -9.845 1.00 98.38 232 ALA A N 1
ATOM 1852 C CA . ALA A 1 232 ? 6.440 -3.374 -10.129 1.00 98.38 232 ALA A CA 1
ATOM 1853 C C . ALA A 1 232 ? 6.603 -2.729 -11.517 1.00 98.38 232 ALA A C 1
ATOM 1855 O O . ALA A 1 232 ? 5.646 -2.663 -12.286 1.00 98.38 232 ALA A O 1
ATOM 1856 N N . LEU A 1 233 ? 7.830 -2.337 -11.875 1.00 97.81 233 LEU A N 1
ATOM 1857 C CA . LEU A 1 233 ? 8.176 -1.736 -13.163 1.00 97.81 233 LEU A CA 1
ATOM 1858 C C . LEU A 1 233 ? 7.800 -2.650 -14.340 1.00 97.81 233 LEU A C 1
ATOM 1860 O O . LEU A 1 233 ? 7.337 -2.151 -15.358 1.00 97.81 233 LEU A O 1
ATOM 1864 N N . ARG A 1 234 ? 7.908 -3.975 -14.179 1.00 97.81 234 ARG A N 1
ATOM 1865 C CA . ARG A 1 234 ? 7.442 -4.977 -15.158 1.00 97.81 234 ARG A CA 1
ATOM 1866 C C . ARG A 1 234 ? 5.930 -4.988 -15.363 1.00 97.81 234 ARG A C 1
ATOM 1868 O O . ARG A 1 234 ? 5.448 -5.137 -16.478 1.00 97.81 234 ARG A O 1
ATOM 1875 N N . HIS A 1 235 ? 5.158 -4.843 -14.291 1.00 98.25 235 HIS A N 1
ATOM 1876 C CA . HIS A 1 235 ? 3.701 -4.753 -14.411 1.00 98.25 235 HIS A CA 1
ATOM 1877 C C . HIS A 1 235 ? 3.279 -3.428 -15.059 1.00 98.25 235 HIS A C 1
ATOM 1879 O O . HIS A 1 235 ? 2.365 -3.388 -15.887 1.00 98.25 235 HIS A O 1
ATOM 1885 N N . PHE A 1 236 ? 3.973 -2.341 -14.724 1.00 98.06 236 PHE A N 1
ATOM 1886 C CA . PHE A 1 236 ? 3.696 -1.037 -15.312 1.00 98.06 236 PHE A CA 1
ATOM 1887 C C . PHE A 1 236 ? 4.184 -0.923 -16.760 1.00 98.06 236 PHE A C 1
ATOM 1889 O O . PHE A 1 236 ? 3.495 -0.290 -17.548 1.00 98.06 236 PHE A O 1
ATOM 1896 N N . SER A 1 237 ? 5.274 -1.589 -17.163 1.00 97.50 237 SER A N 1
ATOM 1897 C CA . SER A 1 237 ? 5.715 -1.634 -18.569 1.00 97.50 237 SER A CA 1
ATOM 1898 C C . SER A 1 237 ? 4.644 -2.256 -19.471 1.00 97.50 237 SER A C 1
ATOM 1900 O O . SER A 1 237 ? 4.279 -1.681 -20.496 1.00 97.50 237 SER A O 1
ATOM 1902 N N . VAL A 1 238 ? 4.053 -3.372 -19.030 1.00 97.06 238 VAL A N 1
ATOM 1903 C CA . VAL A 1 238 ? 2.899 -4.012 -19.681 1.00 97.06 238 VAL A CA 1
ATOM 1904 C C . VAL A 1 238 ? 1.723 -3.043 -19.783 1.00 97.06 238 VAL A C 1
ATOM 1906 O O . VAL A 1 238 ? 1.174 -2.865 -20.865 1.00 97.06 238 VAL A O 1
ATOM 1909 N N . THR A 1 239 ? 1.385 -2.357 -18.688 1.00 97.44 239 THR A N 1
ATOM 1910 C CA . THR A 1 239 ? 0.297 -1.365 -18.683 1.00 97.44 239 THR A CA 1
ATOM 1911 C C . THR A 1 239 ? 0.556 -0.232 -19.677 1.00 97.44 239 THR A C 1
ATOM 1913 O O . THR A 1 239 ? -0.355 0.166 -20.400 1.00 97.44 239 THR A O 1
ATOM 1916 N N . ILE A 1 240 ? 1.794 0.268 -19.747 1.00 97.94 240 ILE A N 1
ATOM 1917 C CA . ILE A 1 240 ? 2.175 1.353 -20.655 1.00 97.94 240 ILE A CA 1
ATOM 1918 C C . ILE A 1 240 ? 2.003 0.934 -22.106 1.00 97.94 240 ILE A C 1
ATOM 1920 O O . ILE A 1 240 ? 1.346 1.633 -22.876 1.00 97.94 240 ILE A O 1
ATOM 1924 N N . ARG A 1 241 ? 2.519 -0.239 -22.463 1.00 96.19 241 ARG A N 1
ATOM 1925 C CA . ARG A 1 241 ? 2.338 -0.789 -23.802 1.00 96.19 241 ARG A CA 1
ATOM 1926 C C . ARG A 1 241 ? 0.855 -0.972 -24.134 1.00 96.19 241 ARG A C 1
ATOM 1928 O O . ARG A 1 241 ? 0.398 -0.534 -25.186 1.00 96.19 241 ARG A O 1
ATOM 1935 N N . ASP A 1 242 ? 0.085 -1.576 -23.240 1.00 95.25 242 ASP A N 1
ATOM 1936 C CA . ASP A 1 242 ? -1.286 -1.974 -23.558 1.00 95.25 242 ASP A CA 1
ATOM 1937 C C . ASP A 1 242 ? -2.263 -0.779 -23.571 1.00 95.25 242 ASP A C 1
ATOM 1939 O O . ASP A 1 242 ? -3.278 -0.818 -24.267 1.00 95.25 242 ASP A O 1
ATOM 1943 N N . ARG A 1 243 ? -1.984 0.295 -22.815 1.00 96.00 243 ARG A N 1
ATOM 1944 C CA . ARG A 1 243 ? -2.902 1.442 -22.647 1.00 96.00 243 ARG A CA 1
ATOM 1945 C C . ARG A 1 243 ? -2.431 2.745 -23.294 1.00 96.00 243 ARG A C 1
ATOM 1947 O O . ARG A 1 243 ? -3.263 3.617 -23.542 1.00 96.00 243 ARG A O 1
ATOM 1954 N N . PHE A 1 244 ? -1.136 2.895 -23.569 1.00 96.56 244 PHE A N 1
ATOM 1955 C CA . PHE A 1 244 ? -0.527 4.174 -23.957 1.00 96.56 244 PHE A CA 1
ATOM 1956 C C . PHE A 1 244 ? 0.304 4.114 -25.251 1.00 96.56 244 PHE A C 1
ATOM 1958 O O . PHE A 1 244 ? 1.065 5.038 -25.540 1.00 96.56 244 PHE A O 1
ATOM 1965 N N . THR A 1 245 ? 0.163 3.050 -26.049 1.00 94.81 245 THR A N 1
ATOM 1966 C CA . THR A 1 245 ? 0.748 2.973 -27.405 1.00 94.81 245 THR A CA 1
ATOM 1967 C C . THR A 1 245 ? -0.121 3.670 -28.448 1.00 94.81 245 THR A C 1
ATOM 1969 O O . THR A 1 245 ? 0.403 4.308 -29.354 1.00 94.81 245 THR A O 1
ATOM 1972 N N . ASN A 1 246 ? -1.450 3.559 -28.340 1.00 92.06 246 ASN A N 1
ATOM 1973 C CA . ASN A 1 246 ? -2.381 4.130 -29.312 1.00 92.06 246 ASN A CA 1
ATOM 1974 C C . ASN A 1 246 ? -3.618 4.755 -28.624 1.00 92.06 246 ASN A C 1
ATOM 1976 O O . ASN A 1 246 ? -4.439 4.011 -28.082 1.00 92.06 246 ASN A O 1
ATOM 1980 N N . PRO A 1 247 ? -3.778 6.095 -28.630 1.00 92.69 247 PRO A N 1
ATOM 1981 C CA . PRO A 1 247 ? -2.802 7.073 -29.112 1.00 92.69 247 PRO A CA 1
ATOM 1982 C C . PRO A 1 247 ? -1.520 7.035 -28.271 1.00 92.69 247 PRO A C 1
ATOM 1984 O O . PRO A 1 247 ? -1.551 6.665 -27.093 1.00 92.69 247 PRO A O 1
ATOM 1987 N N . PHE A 1 248 ? -0.405 7.381 -28.910 1.00 95.94 248 PHE A N 1
ATOM 1988 C CA . PHE A 1 248 ? 0.921 7.297 -28.312 1.00 95.94 248 PHE A CA 1
ATOM 1989 C C . PHE A 1 248 ? 1.141 8.413 -27.288 1.00 95.94 248 PHE A C 1
ATOM 1991 O O . PHE A 1 248 ? 1.178 9.591 -27.641 1.00 95.94 248 PHE A O 1
ATOM 1998 N N . GLU A 1 249 ? 1.337 8.038 -26.024 1.00 97.19 249 GLU A N 1
ATOM 1999 C CA . GLU A 1 249 ? 1.642 8.986 -24.948 1.00 97.19 249 GLU A CA 1
ATOM 2000 C C . GLU A 1 249 ? 3.160 9.101 -24.749 1.00 97.19 249 GLU A C 1
ATOM 2002 O O . GLU A 1 249 ? 3.751 8.436 -23.897 1.00 97.19 249 GLU A O 1
ATOM 2007 N N . TYR A 1 250 ? 3.822 9.965 -25.518 1.00 96.06 250 TYR A N 1
ATOM 2008 C CA . TYR A 1 250 ? 5.286 10.111 -25.483 1.00 96.06 250 TYR A CA 1
ATOM 2009 C C . TYR A 1 250 ? 5.868 10.254 -24.065 1.00 96.06 250 TYR A C 1
ATOM 2011 O O . TYR A 1 250 ? 6.899 9.664 -23.740 1.00 96.06 250 TYR A O 1
ATOM 2019 N N . GLN A 1 251 ? 5.203 11.024 -23.202 1.00 96.88 251 GLN A N 1
ATOM 2020 C CA . GLN A 1 251 ? 5.740 11.400 -21.897 1.00 96.88 251 GLN A CA 1
ATOM 2021 C C . GLN A 1 251 ? 5.919 10.201 -20.953 1.00 96.88 251 GLN A C 1
ATOM 2023 O O . GLN A 1 251 ? 6.945 10.110 -20.274 1.00 96.88 251 GLN A O 1
ATOM 2028 N N . VAL A 1 252 ? 4.970 9.257 -20.938 1.00 97.56 252 VAL A N 1
ATOM 2029 C CA . VAL A 1 252 ? 5.046 8.075 -20.063 1.00 97.56 252 VAL A CA 1
ATOM 2030 C C . VAL A 1 252 ? 6.068 7.063 -20.565 1.00 97.56 252 VAL A C 1
ATOM 2032 O O . VAL A 1 252 ? 6.825 6.510 -19.769 1.00 97.56 252 VAL A O 1
ATOM 2035 N N . TRP A 1 253 ? 6.170 6.892 -21.885 1.00 97.75 253 TRP A N 1
ATOM 2036 C CA . TRP A 1 253 ? 7.215 6.081 -22.507 1.00 97.75 253 TRP A CA 1
ATOM 2037 C C . TRP A 1 253 ? 8.605 6.636 -22.200 1.00 97.75 253 TRP A C 1
ATOM 2039 O O . TRP A 1 253 ? 9.482 5.906 -21.737 1.00 97.75 253 TRP A O 1
ATOM 2049 N N . ASN A 1 254 ? 8.793 7.945 -22.377 1.00 97.00 254 ASN A N 1
ATOM 2050 C CA . ASN A 1 254 ? 10.055 8.607 -22.076 1.00 97.00 254 ASN A CA 1
ATOM 2051 C C . ASN A 1 254 ? 10.423 8.480 -20.585 1.00 97.00 254 ASN A C 1
ATOM 2053 O O . ASN A 1 254 ? 11.553 8.128 -20.239 1.00 97.00 254 ASN A O 1
ATOM 2057 N N . ASN A 1 255 ? 9.459 8.693 -19.684 1.00 97.38 255 ASN A N 1
ATOM 2058 C CA . ASN A 1 255 ? 9.679 8.534 -18.247 1.00 97.38 255 ASN A CA 1
ATOM 2059 C C . ASN A 1 255 ? 9.997 7.091 -17.844 1.00 97.38 255 ASN A C 1
ATOM 2061 O O . ASN A 1 255 ? 10.838 6.887 -16.965 1.00 97.38 255 ASN A O 1
ATOM 2065 N N . PHE A 1 256 ? 9.394 6.099 -18.502 1.00 98.12 256 PHE A N 1
ATOM 2066 C CA . PHE A 1 256 ? 9.744 4.697 -18.303 1.00 98.12 256 PHE A CA 1
ATOM 2067 C C . PHE A 1 256 ? 11.213 4.438 -18.650 1.00 98.12 256 PHE A C 1
ATOM 2069 O O . PHE A 1 256 ? 11.944 3.905 -17.814 1.00 98.12 256 PHE A O 1
ATOM 2076 N N . PHE A 1 257 ? 11.676 4.855 -19.835 1.00 97.88 257 PHE A N 1
ATOM 2077 C CA . PHE A 1 257 ? 13.070 4.643 -20.238 1.00 97.88 257 PHE A CA 1
ATOM 2078 C C . PHE A 1 257 ? 14.048 5.371 -19.317 1.00 97.88 257 PHE A C 1
ATOM 2080 O O . PHE A 1 257 ? 15.032 4.771 -18.890 1.00 97.88 257 PHE A O 1
ATOM 2087 N N . HIS A 1 258 ? 13.763 6.615 -18.926 1.00 97.12 258 HIS A N 1
ATOM 2088 C CA . HIS A 1 258 ? 14.594 7.323 -17.950 1.00 97.12 258 HIS A CA 1
ATOM 2089 C C . HIS A 1 258 ? 14.650 6.612 -16.594 1.00 97.12 258 HIS A C 1
ATOM 2091 O O . HIS A 1 258 ? 15.725 6.516 -16.002 1.00 97.12 258 HIS A O 1
ATOM 2097 N N . CYS A 1 259 ? 13.521 6.097 -16.101 1.00 98.00 259 CYS A N 1
ATOM 2098 C CA . CYS A 1 259 ? 13.484 5.320 -14.865 1.00 98.00 259 CYS A CA 1
ATOM 2099 C C . CYS A 1 259 ? 14.295 4.022 -14.992 1.00 98.00 259 CYS A C 1
ATOM 2101 O O . CYS A 1 259 ? 15.081 3.702 -14.103 1.00 98.00 259 CYS A O 1
ATOM 2103 N N . ALA A 1 260 ? 14.139 3.287 -16.095 1.00 97.69 260 ALA A N 1
ATOM 2104 C CA . ALA A 1 260 ? 14.840 2.028 -16.329 1.00 97.69 260 ALA A CA 1
ATOM 2105 C C . ALA A 1 260 ? 16.357 2.230 -16.489 1.00 97.69 260 ALA A C 1
ATOM 2107 O O . ALA A 1 260 ? 17.140 1.463 -15.933 1.00 97.69 260 ALA A O 1
ATOM 2108 N N . ILE A 1 261 ? 16.782 3.291 -17.183 1.00 96.44 261 ILE A N 1
ATOM 2109 C CA . ILE A 1 261 ? 18.198 3.661 -17.309 1.00 96.44 261 ILE A CA 1
ATOM 2110 C C . ILE A 1 261 ? 18.771 4.025 -15.936 1.00 96.44 261 ILE A C 1
ATOM 2112 O O . ILE A 1 261 ? 19.788 3.458 -15.551 1.00 96.44 261 ILE A O 1
ATOM 2116 N N . ALA A 1 262 ? 18.096 4.885 -15.164 1.00 97.38 262 ALA A N 1
ATOM 2117 C CA . ALA A 1 262 ? 18.538 5.234 -13.811 1.00 97.38 262 ALA A CA 1
ATOM 2118 C C . ALA A 1 262 ? 18.642 3.996 -12.903 1.00 97.38 262 ALA A C 1
ATOM 2120 O O . ALA A 1 262 ? 19.601 3.852 -12.146 1.00 97.38 262 ALA A O 1
ATOM 2121 N N . PHE A 1 263 ? 17.691 3.062 -13.022 1.00 97.44 263 PHE A N 1
ATOM 2122 C CA . PHE A 1 263 ? 17.727 1.790 -12.308 1.00 97.44 263 PHE A CA 1
ATOM 2123 C C . PHE A 1 263 ? 18.946 0.946 -12.708 1.00 97.44 263 PHE A C 1
ATOM 2125 O O . PHE A 1 263 ? 19.586 0.369 -11.834 1.00 97.44 263 PHE A O 1
ATOM 2132 N N . LEU A 1 264 ? 19.292 0.874 -13.997 1.00 95.94 264 LEU A N 1
ATOM 2133 C CA . LEU A 1 264 ? 20.443 0.113 -14.501 1.00 95.94 264 LEU A CA 1
ATOM 2134 C C . LEU A 1 264 ? 21.793 0.681 -14.063 1.00 95.94 264 LEU A C 1
ATOM 2136 O O . LEU A 1 264 ? 22.718 -0.084 -13.779 1.00 95.94 264 LEU A O 1
ATOM 2140 N N . THR A 1 265 ? 21.918 2.006 -14.059 1.00 95.06 265 THR A N 1
ATOM 2141 C CA . THR A 1 265 ? 23.195 2.698 -13.851 1.00 95.06 265 THR A CA 1
ATOM 2142 C C . THR A 1 265 ? 23.492 2.998 -12.387 1.00 95.06 265 THR A C 1
ATOM 2144 O O . THR A 1 265 ? 24.586 3.458 -12.089 1.00 95.06 265 THR A O 1
ATOM 2147 N N . GLN A 1 266 ? 22.556 2.747 -11.465 1.00 94.56 266 GLN A N 1
ATOM 2148 C CA . GLN A 1 266 ? 22.766 3.013 -10.040 1.00 94.56 266 GLN A CA 1
ATOM 2149 C C . GLN A 1 266 ? 23.950 2.211 -9.468 1.00 94.56 266 GLN A C 1
ATOM 2151 O O . GLN A 1 266 ? 24.118 1.023 -9.772 1.00 94.56 266 GLN A O 1
ATOM 2156 N N . ASP A 1 267 ? 24.718 2.828 -8.569 1.00 92.81 267 ASP A N 1
ATOM 2157 C CA . ASP A 1 267 ? 25.914 2.224 -7.962 1.00 92.81 267 ASP A CA 1
ATOM 2158 C C . ASP A 1 267 ? 25.607 0.920 -7.221 1.00 92.81 267 ASP A C 1
ATOM 2160 O O . ASP A 1 267 ? 26.372 -0.044 -7.282 1.00 92.81 267 ASP A O 1
ATOM 2164 N N . ALA A 1 268 ? 24.440 0.855 -6.572 1.00 92.94 268 ALA A N 1
ATOM 2165 C CA . ALA A 1 268 ? 24.007 -0.313 -5.814 1.00 92.94 268 ALA A CA 1
ATOM 2166 C C . ALA A 1 268 ? 23.915 -1.589 -6.668 1.00 92.94 268 ALA A C 1
ATOM 2168 O O . ALA A 1 268 ? 24.041 -2.683 -6.125 1.00 92.94 268 ALA A O 1
ATOM 2169 N N . LEU A 1 269 ? 23.711 -1.472 -7.986 1.00 94.94 269 LEU A N 1
ATOM 2170 C CA . LEU A 1 269 ? 23.604 -2.616 -8.895 1.00 94.94 269 LEU A CA 1
ATOM 2171 C C . LEU A 1 269 ? 24.874 -2.883 -9.712 1.00 94.94 269 LEU A C 1
ATOM 2173 O O . LEU A 1 269 ? 24.912 -3.874 -10.443 1.00 94.94 269 LEU A O 1
ATOM 2177 N N . GLN A 1 270 ? 25.927 -2.073 -9.560 1.00 94.81 270 GLN A N 1
ATOM 2178 C CA . GLN A 1 270 ? 27.230 -2.337 -10.177 1.00 94.81 270 GLN A CA 1
ATOM 2179 C C . GLN A 1 270 ? 27.963 -3.415 -9.365 1.00 94.81 270 GLN A C 1
ATOM 2181 O O . GLN A 1 270 ? 28.869 -3.147 -8.574 1.00 94.81 270 GLN A O 1
ATOM 2186 N N . LEU A 1 271 ? 27.507 -4.666 -9.512 1.00 92.75 271 LEU A N 1
ATOM 2187 C CA . LEU A 1 271 ? 27.951 -5.820 -8.726 1.00 92.75 271 LEU A CA 1
ATOM 2188 C C . LEU A 1 271 ? 29.474 -6.059 -8.781 1.00 92.75 271 LEU A C 1
ATOM 2190 O O . LEU A 1 271 ? 30.050 -6.625 -7.847 1.00 92.75 271 LEU A O 1
ATOM 2194 N N . GLU A 1 272 ? 30.119 -5.607 -9.855 1.00 93.31 272 GLU A N 1
ATOM 2195 C CA . GLU A 1 272 ? 31.562 -5.541 -10.094 1.00 93.31 272 GLU A CA 1
ATOM 2196 C C . GLU A 1 272 ? 32.335 -4.808 -8.987 1.00 93.31 272 GLU A C 1
ATOM 2198 O O . GLU A 1 272 ? 33.445 -5.224 -8.657 1.00 93.31 272 GLU A O 1
ATOM 2203 N N . ASN A 1 273 ? 31.718 -3.812 -8.346 1.00 92.44 273 ASN A N 1
ATOM 2204 C CA . ASN A 1 273 ? 32.327 -3.007 -7.284 1.00 92.44 273 ASN A CA 1
ATOM 2205 C C . ASN A 1 273 ? 32.283 -3.691 -5.907 1.00 92.44 273 ASN A C 1
ATOM 2207 O O . ASN A 1 273 ? 32.899 -3.225 -4.950 1.00 92.44 273 ASN A O 1
ATOM 2211 N N . PHE A 1 274 ? 31.552 -4.801 -5.775 1.00 92.31 274 PHE A N 1
ATOM 2212 C CA . PHE A 1 274 ? 31.448 -5.547 -4.524 1.00 92.31 274 PHE A CA 1
ATOM 2213 C C . PHE A 1 274 ? 32.409 -6.734 -4.487 1.00 92.31 274 PHE A C 1
ATOM 2215 O O . PHE A 1 274 ? 32.768 -7.307 -5.519 1.00 92.31 274 PHE A O 1
ATOM 2222 N N . SER A 1 275 ? 32.747 -7.168 -3.268 1.00 94.69 275 SER A N 1
ATOM 2223 C CA . SER A 1 275 ? 33.505 -8.401 -3.048 1.00 94.69 275 SER A CA 1
ATOM 2224 C C . SER A 1 275 ? 32.800 -9.614 -3.659 1.00 94.69 275 SER A C 1
ATOM 2226 O O . SER A 1 275 ? 31.566 -9.682 -3.702 1.00 94.69 275 SER A O 1
ATOM 2228 N N . GLN A 1 276 ? 33.579 -10.617 -4.075 1.00 95.44 276 GLN A N 1
ATOM 2229 C CA . GLN A 1 276 ? 33.049 -11.828 -4.709 1.00 95.44 276 GLN A CA 1
ATOM 2230 C C . GLN A 1 276 ? 31.975 -12.514 -3.850 1.00 95.44 276 GLN A C 1
ATOM 2232 O O . GLN A 1 276 ? 30.926 -12.912 -4.355 1.00 95.44 276 GLN A O 1
ATOM 2237 N N . ASN A 1 277 ? 32.192 -12.590 -2.534 1.00 94.38 277 ASN A N 1
ATOM 2238 C CA . ASN A 1 277 ? 31.240 -13.194 -1.601 1.00 94.38 277 ASN A CA 1
ATOM 2239 C C . ASN A 1 277 ? 29.910 -12.431 -1.557 1.00 94.38 277 ASN A C 1
ATOM 2241 O O . ASN A 1 277 ? 28.844 -13.048 -1.572 1.00 94.38 277 ASN A O 1
ATOM 2245 N N . LYS A 1 278 ? 29.958 -11.094 -1.521 1.00 92.00 278 LYS A N 1
ATOM 2246 C CA . LYS A 1 278 ? 28.755 -10.254 -1.508 1.00 92.00 278 LYS A CA 1
ATOM 2247 C C . LYS A 1 278 ? 28.006 -10.347 -2.837 1.00 92.00 278 LYS A C 1
ATOM 2249 O O . LYS A 1 278 ? 26.799 -10.576 -2.833 1.00 92.00 278 LYS A O 1
ATOM 2254 N N . ARG A 1 279 ? 28.727 -10.272 -3.959 1.00 94.69 279 ARG A N 1
ATOM 2255 C CA . ARG A 1 279 ? 28.184 -10.465 -5.312 1.00 94.69 279 ARG A CA 1
ATOM 2256 C C . ARG A 1 279 ? 27.458 -11.803 -5.451 1.00 94.69 279 ARG A C 1
ATOM 2258 O O . ARG A 1 279 ? 26.303 -11.825 -5.864 1.00 94.69 279 ARG A O 1
ATOM 2265 N N . ASN A 1 280 ? 28.096 -12.903 -5.050 1.00 94.88 280 ASN A N 1
ATOM 2266 C CA . ASN A 1 280 ? 27.513 -14.243 -5.140 1.00 94.88 280 ASN A CA 1
ATOM 2267 C C . ASN A 1 280 ? 26.217 -14.362 -4.325 1.00 94.88 280 ASN A C 1
ATOM 2269 O O . ASN A 1 280 ? 25.239 -14.924 -4.815 1.00 94.88 280 ASN A O 1
ATOM 2273 N N . LYS A 1 281 ? 26.175 -13.795 -3.110 1.00 94.69 281 LYS A N 1
ATOM 2274 C CA . LYS A 1 281 ? 24.961 -13.778 -2.276 1.00 94.69 281 LYS A CA 1
ATOM 2275 C C . LYS A 1 281 ? 23.818 -12.995 -2.925 1.00 94.69 281 LYS A C 1
ATOM 2277 O O . LYS A 1 281 ? 22.687 -13.479 -2.938 1.00 94.69 281 LYS A O 1
ATOM 2282 N N . ILE A 1 282 ? 24.111 -11.816 -3.481 1.00 94.50 282 ILE A N 1
ATOM 2283 C CA . ILE A 1 282 ? 23.112 -10.986 -4.168 1.00 94.50 282 ILE A CA 1
ATOM 2284 C C . ILE A 1 282 ? 22.550 -11.735 -5.379 1.00 94.50 282 ILE A C 1
ATOM 2286 O O . ILE A 1 282 ? 21.336 -11.880 -5.487 1.00 94.50 282 ILE A O 1
ATOM 2290 N N . ILE A 1 283 ? 23.413 -12.284 -6.240 1.00 94.75 283 ILE A N 1
ATOM 2291 C CA . ILE A 1 283 ? 22.991 -13.021 -7.441 1.00 94.75 283 ILE A CA 1
ATOM 2292 C C . ILE A 1 283 ? 22.180 -14.267 -7.073 1.00 94.75 283 ILE A C 1
ATOM 2294 O O . ILE A 1 283 ? 21.174 -14.559 -7.719 1.00 94.75 283 ILE A O 1
ATOM 2298 N N . LEU A 1 284 ? 22.574 -14.999 -6.027 1.00 95.69 284 LEU A N 1
ATOM 2299 C CA . LEU A 1 284 ? 21.842 -16.185 -5.583 1.00 95.69 284 LEU A CA 1
ATOM 2300 C C . LEU A 1 284 ? 20.390 -15.842 -5.214 1.00 95.69 284 LEU A C 1
ATOM 2302 O O . LEU A 1 284 ? 19.476 -16.562 -5.620 1.00 95.69 284 LEU A O 1
ATOM 2306 N N . ARG A 1 285 ? 20.190 -14.735 -4.486 1.00 96.25 285 ARG A N 1
ATOM 2307 C CA . ARG A 1 285 ? 18.885 -14.322 -3.953 1.00 96.25 285 ARG A CA 1
ATOM 2308 C C . ARG A 1 285 ? 18.030 -13.530 -4.942 1.00 96.25 285 ARG A C 1
ATOM 2310 O O . ARG A 1 285 ? 16.839 -13.797 -5.043 1.00 96.25 285 ARG A O 1
ATOM 2317 N N . TYR A 1 286 ? 18.621 -12.568 -5.645 1.00 96.06 286 TYR A N 1
ATOM 2318 C CA . TYR A 1 286 ? 17.904 -11.579 -6.461 1.00 96.06 286 TYR A CA 1
ATOM 2319 C C . TYR A 1 286 ? 18.142 -11.724 -7.966 1.00 96.06 286 TYR A C 1
ATOM 2321 O O . TYR A 1 286 ? 17.485 -11.040 -8.746 1.00 96.06 286 TYR A O 1
ATOM 2329 N N . LYS A 1 287 ? 19.048 -12.621 -8.382 1.00 94.81 287 LYS A N 1
ATOM 2330 C CA . LYS A 1 287 ? 19.585 -12.683 -9.753 1.00 94.81 287 LYS A CA 1
ATOM 2331 C C . LYS A 1 287 ? 20.275 -11.369 -10.141 1.00 94.81 287 LYS A C 1
ATOM 2333 O O . LYS A 1 287 ? 20.549 -10.518 -9.297 1.00 94.81 287 LYS A O 1
ATOM 2338 N N . ASP A 1 288 ? 20.641 -11.244 -11.412 1.00 94.94 288 ASP A N 1
ATOM 2339 C CA . ASP A 1 288 ? 21.203 -10.007 -11.947 1.00 94.94 288 ASP A CA 1
ATOM 2340 C C . ASP A 1 288 ? 20.069 -9.066 -12.373 1.00 94.94 288 ASP A C 1
ATOM 2342 O O . ASP A 1 288 ? 19.541 -9.154 -13.481 1.00 94.94 288 ASP A O 1
ATOM 2346 N N . MET A 1 289 ? 19.692 -8.155 -11.475 1.00 97.31 289 MET A N 1
ATOM 2347 C CA . MET A 1 289 ? 18.629 -7.182 -11.732 1.00 97.31 289 MET A CA 1
ATOM 2348 C C . MET A 1 289 ? 18.951 -6.229 -12.897 1.00 97.31 289 MET A C 1
ATOM 2350 O O . MET A 1 289 ? 18.015 -5.733 -13.530 1.00 97.31 289 MET A O 1
ATOM 2354 N N . ARG A 1 290 ? 20.237 -5.994 -13.228 1.00 97.25 290 ARG A N 1
ATOM 2355 C CA . ARG A 1 290 ? 20.597 -5.187 -14.406 1.00 97.25 290 ARG A CA 1
ATOM 2356 C C . ARG A 1 290 ? 20.219 -5.925 -15.679 1.00 97.25 290 ARG A C 1
ATOM 2358 O O . ARG A 1 290 ? 19.533 -5.378 -16.536 1.00 97.25 290 ARG A O 1
ATOM 2365 N N . ARG A 1 291 ? 20.593 -7.201 -15.775 1.00 95.75 291 ARG A N 1
ATOM 2366 C CA . ARG A 1 291 ? 20.219 -8.048 -16.915 1.00 95.75 291 ARG A CA 1
ATOM 2367 C C . ARG A 1 291 ? 18.701 -8.105 -17.104 1.00 95.75 291 ARG A C 1
ATOM 2369 O O . ARG A 1 291 ? 18.215 -7.913 -18.216 1.00 95.75 291 ARG A O 1
ATOM 2376 N N . GLU A 1 292 ? 17.968 -8.333 -16.020 1.00 96.19 292 GLU A N 1
ATOM 2377 C CA . GLU A 1 292 ? 16.506 -8.408 -16.038 1.00 96.19 292 GLU A CA 1
ATOM 2378 C C . GLU A 1 292 ? 15.861 -7.101 -16.527 1.00 96.19 292 GLU A C 1
ATOM 2380 O O . GLU A 1 292 ? 14.969 -7.138 -17.371 1.00 96.19 292 GLU A O 1
ATOM 2385 N N . THR A 1 293 ? 16.356 -5.947 -16.074 1.00 96.75 293 THR A N 1
ATOM 2386 C CA . THR A 1 293 ? 15.886 -4.630 -16.541 1.00 96.75 293 THR A CA 1
ATOM 2387 C C . THR A 1 293 ? 16.242 -4.387 -18.010 1.00 96.75 293 THR A C 1
ATOM 2389 O O . THR A 1 293 ? 15.439 -3.835 -18.758 1.00 96.75 293 THR A O 1
ATOM 2392 N N . GLY A 1 294 ? 17.416 -4.839 -18.465 1.00 96.69 294 GLY A N 1
ATOM 2393 C CA . GLY A 1 294 ? 17.814 -4.759 -19.873 1.00 96.69 294 GLY A CA 1
ATOM 2394 C C . GLY A 1 294 ? 16.861 -5.514 -20.807 1.00 96.69 294 GLY A C 1
ATOM 2395 O O . GLY A 1 294 ? 16.554 -5.025 -21.896 1.00 96.69 294 GLY A O 1
ATOM 2396 N N . PHE A 1 295 ? 16.332 -6.665 -20.374 1.00 95.38 295 PHE A N 1
ATOM 2397 C CA . PHE A 1 295 ? 15.285 -7.369 -21.120 1.00 95.38 295 PHE A CA 1
ATOM 2398 C C . PHE A 1 295 ? 13.982 -6.569 -21.200 1.00 95.38 295 PHE A C 1
ATOM 2400 O O . PHE A 1 295 ? 13.379 -6.532 -22.270 1.00 95.38 295 PHE A O 1
ATOM 2407 N N . GLU A 1 296 ? 13.584 -5.884 -20.125 1.00 95.25 296 GLU A N 1
ATOM 2408 C CA . GLU A 1 296 ? 12.396 -5.017 -20.134 1.00 95.25 296 GLU A CA 1
ATOM 2409 C C . GLU A 1 296 ? 12.557 -3.824 -21.078 1.00 95.25 296 GLU A C 1
ATOM 2411 O O . GLU A 1 296 ? 11.662 -3.545 -21.872 1.00 95.25 296 GLU A O 1
ATOM 2416 N N . ILE A 1 297 ? 13.713 -3.149 -21.049 1.00 96.06 297 ILE A N 1
ATOM 2417 C CA . ILE A 1 297 ? 14.014 -2.045 -21.975 1.00 96.06 297 ILE A CA 1
ATOM 2418 C C . ILE A 1 297 ? 13.947 -2.537 -23.415 1.00 96.06 297 ILE A C 1
ATOM 2420 O O . ILE A 1 297 ? 13.305 -1.906 -24.250 1.00 96.06 297 ILE A O 1
ATOM 2424 N N . ARG A 1 298 ? 14.579 -3.680 -23.703 1.00 95.62 298 ARG A N 1
ATOM 2425 C CA . ARG A 1 298 ? 14.548 -4.298 -25.029 1.00 95.62 298 ARG A CA 1
ATOM 2426 C C . ARG A 1 298 ? 13.110 -4.596 -25.463 1.00 95.62 298 ARG A C 1
ATOM 2428 O O . ARG A 1 298 ? 12.744 -4.270 -26.586 1.00 95.62 298 ARG A O 1
ATOM 2435 N N . ALA A 1 299 ? 12.305 -5.206 -24.594 1.00 94.12 299 ALA A N 1
ATOM 2436 C CA . ALA A 1 299 ? 10.913 -5.532 -24.890 1.00 94.12 299 ALA A CA 1
ATOM 2437 C C . ALA A 1 299 ? 10.083 -4.273 -25.175 1.00 94.12 299 ALA A C 1
ATOM 2439 O O . ALA A 1 299 ? 9.338 -4.243 -26.149 1.00 94.12 299 ALA A O 1
ATOM 2440 N N . MET A 1 300 ? 10.243 -3.222 -24.372 1.00 95.50 300 MET A N 1
ATOM 2441 C CA . MET A 1 300 ? 9.556 -1.946 -24.578 1.00 95.50 300 MET A CA 1
ATOM 2442 C C . MET A 1 300 ? 10.000 -1.263 -25.873 1.00 95.50 300 MET A C 1
ATOM 2444 O O . MET A 1 300 ? 9.154 -0.826 -26.643 1.00 95.50 300 MET A O 1
ATOM 2448 N N . TRP A 1 301 ? 11.301 -1.246 -26.167 1.00 93.25 301 TRP A N 1
ATOM 2449 C CA . TRP A 1 301 ? 11.845 -0.659 -27.393 1.00 93.25 301 TRP A CA 1
ATOM 2450 C C . TRP A 1 301 ? 11.235 -1.266 -28.661 1.00 93.25 301 TRP A C 1
ATOM 2452 O O . TRP A 1 301 ? 10.815 -0.534 -29.549 1.00 93.25 301 TRP A O 1
ATOM 2462 N N . PHE A 1 302 ? 11.107 -2.596 -28.730 1.00 91.25 302 PHE A N 1
ATOM 2463 C CA . PHE A 1 302 ? 10.497 -3.267 -29.887 1.00 91.25 302 PHE A CA 1
ATOM 2464 C C . PHE A 1 302 ? 8.999 -2.986 -30.069 1.00 91.25 302 PHE A C 1
ATOM 2466 O O . PHE A 1 302 ? 8.459 -3.293 -31.125 1.00 91.25 302 PHE A O 1
ATOM 2473 N N . ASN A 1 303 ? 8.322 -2.422 -29.067 1.00 86.94 303 ASN A N 1
ATOM 2474 C CA . ASN A 1 303 ? 6.909 -2.051 -29.159 1.00 86.94 303 ASN A CA 1
ATOM 2475 C C . ASN A 1 303 ? 6.688 -0.591 -29.600 1.00 86.94 303 ASN A C 1
ATOM 2477 O O . ASN A 1 303 ? 5.540 -0.168 -29.686 1.00 86.94 303 ASN A O 1
ATOM 2481 N N . LEU A 1 304 ? 7.750 0.175 -29.885 1.00 83.12 304 LEU A N 1
ATOM 2482 C CA . LEU A 1 304 ? 7.645 1.561 -30.365 1.00 83.12 304 LEU A CA 1
ATOM 2483 C C . LEU A 1 304 ? 7.309 1.691 -31.864 1.00 83.12 304 LEU A C 1
ATOM 2485 O O . LEU A 1 304 ? 7.017 2.802 -32.304 1.00 83.12 304 LEU A O 1
ATOM 2489 N N . GLY A 1 305 ? 7.291 0.582 -32.613 1.00 62.47 305 GLY A N 1
ATOM 2490 C CA . GLY A 1 305 ? 7.119 0.572 -34.072 1.00 62.47 305 GLY A CA 1
ATOM 2491 C C . GLY A 1 305 ? 8.440 0.394 -34.797 1.00 62.47 305 GLY A C 1
ATOM 2492 O O . GLY A 1 305 ? 9.280 1.316 -34.727 1.00 62.47 305 GLY A O 1
#

Sequence (305 aa):
MFELSLKQLLHSITAMMLYDTDSTLLVQGACLKYFPYAIPDVLSVFDGKELSNILVELISNVPKDRLTKQKMMCVNDLVHSALFKIPECRHILLPMICAQVRPLLEKKDEMELCIKIISDIMVTLYNRGIGATHNDISELMLSILRTIIQCVVHLERCNPLVGNVVAMMISVLRQMTPYHYNQYISNFVTKTDLLDFIMEILLVFRDLVSKAVYPTDWNEMIMLQNSIILKALRHFSVTIRDRFTNPFEYQVWNNFFHCAIAFLTQDALQLENFSQNKRNKIILRYKDMRRETGFEIRAMWFNLG

Secondary structure (DSSP, 8-state):
-HHHHHHHHHHHHHHHTT--SHHHHHHHHHHHHHHHHHHHHHTTTS-HHHHHHHHHHHHHTSPTTSSHHHHHHHHHHHHTSSGGGSHHHHHHHHHHHHHHHHHHHHHT-SHHHHHHHHHHHHHHHH-TTS---HHHHHHHHHHHHHHHHHHHHHS-TTSTTHHHHHHHHHHHHHH--HHHHHHHHHT-SSHHHHHHHHHHHHHHHHHHHHS-SS-TT-HHHHHHHHHHHHHHHHHHHHHHHHHHTTTT-HHHHHHHHHHHHHHHH-GGG-GGGS-HHHHHHHHHHH--HHHHHHHHHHHHHTT--

Foldseek 3Di:
DVAVVVVVVLVVLLVLLLDPDPVSQVVLLVCLQCVLVCVVVCVVPYDLLSVLQSLLSSLVSHDPPRCLVSSLVSLQSNCVGPQVLAPSSCVSSLLSSLVSLLVCLVVVHPPVSSLNSLVSNLVSLVDPNSPDCVVVLLSCCQRPLLSLLVSLVPDDLPPPCNVSSLVSNLSSLVPDDLVSLVSNLVPDPDLVVSLVSLLSLLVSLLCCLQDPSDDPVVLVVVLSSLLSSLVVLLSSLVVCLVRALVVHDVVSLVSSVSSLVSSLPRPSLPLVPDDPVVSVVSCVPRNNSNVSSVVSVVVSVVSND

Organism: Stegodyphus mimosarum (NCBI:txid407821)